Protein AF-A0A1J9QSI4-F1 (afdb_monomer_lite)

Organism: NCBI:txid236234

Foldseek 3Di:
DDDDPPPDPPDAEPVVLVVCLVQDFLLVKDFLPLVVLVVVLVVLVVVLVVLVVVLVVLVVVCVVVVHPCVPDVPQLVVCCPPPDSSVVNVVSVVVSVVSVVVSVVSVVVSVVSVPAAARDPVSLVVSLVVNVVSCPPDPPPDDPVCVCSDPDPVSRRRMGGPGHCPPPDNPVVCVVPVVVVVVD

Radius of gyration: 27.29 Å; chains: 1; bounding box: 52×45×89 Å

Sequence (184 aa):
MSSGMKELPIRNGYPELAKIMGSVPGMALFKRFSSLSAHNLLYKQAELLHLGERLQQMDRLDRSNGLAFHKDASAFMRSAGDPGVQGRQARMMAEIGEKLKEYHETLLRHVQVSKLERANGYDLNMLRDWLLRCNGDGIFPEGIEARPWENDEEEQEDLVALSSRNHDVCTKWVAEKVVPWLYD

Structure (mmCIF, N/CA/C/O backbone):
data_AF-A0A1J9QSI4-F1
#
_entry.id   AF-A0A1J9QSI4-F1
#
loop_
_atom_site.group_PDB
_atom_site.id
_atom_site.type_symbol
_atom_site.label_atom_id
_atom_site.label_alt_id
_atom_site.label_comp_id
_atom_site.label_asym_id
_atom_site.label_entity_id
_atom_site.label_seq_id
_atom_site.pdbx_PDB_ins_code
_atom_site.Cartn_x
_atom_site.Cartn_y
_atom_site.Cartn_z
_atom_site.occupancy
_atom_site.B_iso_or_equiv
_atom_site.auth_seq_id
_atom_site.auth_comp_id
_atom_site.auth_asym_id
_atom_site.auth_atom_id
_atom_site.pdbx_PDB_model_num
ATOM 1 N N . MET A 1 1 ? -2.525 29.262 53.297 1.00 35.88 1 MET A N 1
ATOM 2 C CA . MET A 1 1 ? -2.722 27.850 52.905 1.00 35.88 1 MET A CA 1
ATOM 3 C C . MET A 1 1 ? -3.048 27.846 51.421 1.00 35.88 1 MET A C 1
ATOM 5 O O . MET A 1 1 ? -4.181 28.115 51.056 1.00 35.88 1 MET A O 1
ATOM 9 N N . SER A 1 2 ? -2.022 27.700 50.578 1.00 36.31 2 SER A N 1
ATOM 10 C CA . SER A 1 2 ? -2.180 27.643 49.122 1.00 36.31 2 SER A CA 1
ATOM 11 C C . SER A 1 2 ? -2.567 26.212 48.763 1.00 36.31 2 SER A C 1
ATOM 13 O O . SER A 1 2 ? -1.754 25.300 48.910 1.00 36.31 2 SER A O 1
ATOM 15 N N . SER A 1 3 ? -3.839 26.005 48.425 1.00 41.00 3 SER A N 1
ATOM 16 C CA . SER A 1 3 ? -4.344 24.720 47.949 1.00 41.00 3 SER A CA 1
ATOM 17 C C . SER A 1 3 ? -3.819 24.529 46.534 1.00 41.00 3 SER A C 1
ATOM 19 O O . SER A 1 3 ? -4.277 25.194 45.607 1.00 41.00 3 SER A O 1
ATOM 21 N N . GLY A 1 4 ? -2.797 23.684 46.394 1.00 38.78 4 GLY A N 1
ATOM 22 C CA . GLY A 1 4 ? -2.246 23.316 45.100 1.00 38.78 4 GLY A CA 1
ATOM 23 C C . GLY A 1 4 ? -3.348 22.724 44.235 1.00 38.78 4 GLY A C 1
ATOM 24 O O . GLY A 1 4 ? -3.880 21.657 44.547 1.00 38.78 4 GLY A O 1
ATOM 25 N N . MET A 1 5 ? -3.683 23.418 43.150 1.00 38.91 5 MET A N 1
ATOM 26 C CA . MET A 1 5 ? -4.343 22.787 42.021 1.00 38.91 5 MET A CA 1
ATOM 27 C C . MET A 1 5 ? -3.388 21.697 41.540 1.00 38.91 5 MET A C 1
ATOM 29 O O . MET A 1 5 ? -2.343 21.981 40.959 1.00 38.91 5 MET A O 1
ATOM 33 N N . LYS A 1 6 ? -3.697 20.444 41.874 1.00 38.69 6 LYS A N 1
ATOM 34 C CA . LYS A 1 6 ? -3.118 19.312 41.165 1.00 38.69 6 LYS A CA 1
ATOM 35 C C . LYS A 1 6 ? -3.654 19.424 39.747 1.00 38.69 6 LYS A C 1
ATOM 37 O O . LYS A 1 6 ? -4.827 19.139 39.527 1.00 38.69 6 LYS A O 1
ATOM 42 N N . GLU A 1 7 ? -2.817 19.876 38.823 1.00 38.12 7 GLU A N 1
ATOM 43 C CA . GLU A 1 7 ? -3.032 19.619 37.406 1.00 38.12 7 GLU A CA 1
ATOM 44 C C . GLU A 1 7 ? -3.273 18.109 37.273 1.00 38.12 7 GLU A C 1
ATOM 46 O O . GLU A 1 7 ? -2.408 17.291 37.607 1.00 38.12 7 GLU A O 1
ATOM 51 N N . LEU A 1 8 ? -4.502 17.725 36.920 1.00 40.59 8 LEU A N 1
ATOM 52 C CA . LEU A 1 8 ? -4.800 16.349 36.554 1.00 40.59 8 LEU A CA 1
ATOM 53 C C . LEU A 1 8 ? -3.914 16.039 35.340 1.00 40.59 8 LEU A C 1
ATOM 55 O O . LEU A 1 8 ? -3.881 16.846 34.410 1.00 40.59 8 LEU A O 1
ATOM 59 N N . PRO A 1 9 ? -3.147 14.932 35.348 1.00 44.69 9 PRO A N 1
ATOM 60 C CA . PRO A 1 9 ? -2.286 14.606 34.222 1.00 44.69 9 PRO A CA 1
ATOM 61 C C . PRO A 1 9 ? -3.159 14.537 32.976 1.00 44.69 9 PRO 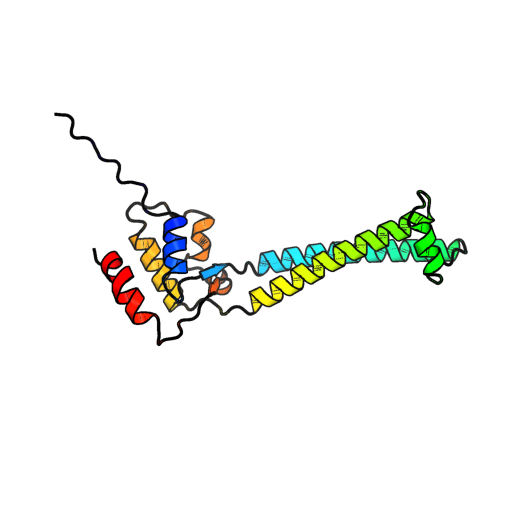A C 1
ATOM 63 O O . PRO A 1 9 ? -4.279 14.035 33.075 1.00 44.69 9 PRO A O 1
ATOM 66 N N . ILE A 1 10 ? -2.648 15.019 31.841 1.00 47.12 10 ILE A N 1
ATOM 67 C CA . ILE A 1 10 ? -3.263 14.855 30.520 1.00 47.12 10 ILE A CA 1
ATOM 68 C C . ILE A 1 10 ? -3.468 13.347 30.306 1.00 47.12 10 ILE A C 1
ATOM 70 O O . ILE A 1 10 ? -2.583 12.619 29.858 1.00 47.12 10 ILE A O 1
ATOM 74 N N . ARG A 1 11 ? -4.614 12.849 30.758 1.00 54.81 11 ARG A N 1
ATOM 75 C CA . ARG A 1 11 ? -5.159 11.542 30.441 1.00 54.81 11 ARG A CA 1
ATOM 76 C C . ARG A 1 11 ? -5.893 11.787 29.136 1.00 54.81 11 ARG A C 1
ATOM 78 O O . ARG A 1 11 ? -6.686 12.716 29.090 1.00 54.81 11 ARG A O 1
ATOM 85 N N . ASN A 1 12 ? -5.653 10.948 28.135 1.00 67.44 12 ASN A N 1
ATOM 86 C CA . ASN A 1 12 ? -6.332 10.912 26.829 1.00 67.44 12 ASN A CA 1
ATOM 87 C C . ASN A 1 12 ? -5.505 11.544 25.696 1.00 67.44 12 ASN A C 1
ATOM 89 O O . ASN A 1 12 ? -5.141 12.714 25.702 1.00 67.44 12 ASN A O 1
ATOM 93 N N . GLY A 1 13 ? -5.129 10.675 24.759 1.00 76.50 13 GLY A N 1
ATOM 94 C CA . GLY A 1 13 ? -4.141 10.879 23.707 1.00 76.50 13 GLY A CA 1
ATOM 95 C C . GLY A 1 13 ? -3.881 9.554 22.981 1.00 76.50 13 GLY A C 1
ATOM 96 O O . GLY A 1 13 ? -4.418 8.510 23.373 1.00 76.50 13 GLY A O 1
ATOM 97 N N . TYR A 1 14 ? -3.011 9.555 21.967 1.00 85.12 14 TYR A N 1
ATOM 98 C CA . TYR A 1 14 ? -2.675 8.342 21.207 1.00 85.12 14 TYR A CA 1
ATOM 99 C C . TYR A 1 14 ? -2.246 7.144 22.069 1.00 85.12 14 TYR A C 1
ATOM 101 O O . TYR A 1 14 ? -2.635 6.032 21.721 1.00 85.12 14 TYR A O 1
ATOM 109 N N . PRO A 1 15 ? -1.509 7.303 23.190 1.00 86.88 15 PRO A N 1
ATOM 110 C CA . PRO A 1 15 ? -1.161 6.166 24.041 1.00 86.88 15 PRO A CA 1
ATOM 111 C C . PRO A 1 15 ? -2.372 5.424 24.624 1.00 86.88 15 PRO A C 1
ATOM 113 O O . PRO A 1 15 ? -2.377 4.194 24.638 1.00 86.88 15 PRO A O 1
ATOM 116 N N . GLU A 1 16 ? -3.409 6.137 25.076 1.00 83.31 16 GLU A N 1
ATOM 117 C CA . GLU A 1 16 ? -4.602 5.491 25.643 1.00 83.31 16 GLU A CA 1
ATOM 118 C C . GLU A 1 16 ? -5.490 4.909 24.535 1.00 83.31 16 GLU A C 1
ATOM 120 O O . GLU A 1 16 ? -5.988 3.792 24.674 1.00 83.31 16 GLU A O 1
ATOM 125 N N . LEU A 1 17 ? -5.597 5.601 23.392 1.00 86.06 17 LEU A N 1
ATOM 126 C CA . LEU A 1 17 ? -6.263 5.065 22.202 1.00 86.06 17 LEU A CA 1
ATOM 127 C C . LEU A 1 17 ? -5.596 3.763 21.741 1.00 86.06 17 LEU A C 1
ATOM 129 O O . LEU A 1 17 ? -6.270 2.753 21.573 1.00 86.06 17 LEU A O 1
ATOM 133 N N . ALA A 1 18 ? -4.266 3.747 21.618 1.00 88.94 18 ALA A N 1
ATOM 134 C CA . ALA A 1 18 ? -3.502 2.560 21.246 1.00 88.94 18 ALA A CA 1
ATOM 135 C C . ALA A 1 18 ? -3.685 1.422 22.258 1.00 88.94 18 ALA A C 1
ATOM 137 O O . ALA A 1 18 ? -3.846 0.264 21.869 1.00 88.94 18 ALA A O 1
ATOM 138 N N . LYS A 1 19 ? -3.707 1.744 23.556 1.00 85.50 19 LYS A N 1
ATOM 139 C CA . LYS A 1 19 ? -3.966 0.769 24.616 1.00 85.50 19 LYS A CA 1
ATOM 140 C C . LYS A 1 19 ? -5.350 0.143 24.470 1.00 85.50 19 LYS A C 1
ATOM 142 O O . LYS A 1 19 ? -5.443 -1.079 24.531 1.00 85.50 19 LYS A O 1
ATOM 147 N N . ILE A 1 20 ? -6.400 0.930 24.241 1.00 84.44 20 ILE A N 1
ATOM 148 C CA . ILE A 1 20 ? -7.768 0.419 24.058 1.00 84.44 20 ILE A CA 1
ATOM 149 C C . ILE A 1 20 ? -7.901 -0.376 22.759 1.00 84.44 20 ILE A C 1
ATOM 151 O O . ILE A 1 20 ? -8.386 -1.505 22.799 1.00 84.44 20 ILE A O 1
ATOM 155 N N . MET A 1 21 ? -7.382 0.139 21.642 1.00 88.31 21 MET A N 1
ATOM 156 C CA . MET A 1 21 ? -7.360 -0.560 20.351 1.00 88.31 21 MET A CA 1
ATOM 157 C C . MET A 1 21 ? -6.617 -1.902 20.422 1.00 88.31 21 MET A C 1
ATOM 159 O O . MET A 1 21 ? -7.034 -2.870 19.793 1.00 88.31 21 MET A O 1
ATOM 163 N N . GLY A 1 22 ? -5.531 -1.981 21.196 1.00 86.62 22 GLY A N 1
ATOM 164 C CA . GLY A 1 22 ? -4.783 -3.223 21.413 1.00 86.62 22 GLY A CA 1
ATOM 165 C C . GLY A 1 22 ? -5.422 -4.176 22.428 1.00 86.62 22 GLY A C 1
ATOM 166 O O . GLY A 1 22 ? -5.092 -5.359 22.442 1.00 86.62 22 GLY A O 1
ATOM 167 N N . SER A 1 23 ? -6.323 -3.674 23.275 1.00 82.94 23 SER A N 1
ATOM 168 C CA . SER A 1 23 ? -6.917 -4.421 24.391 1.00 82.94 23 SER A CA 1
ATOM 169 C C . SER A 1 23 ? -8.318 -4.949 24.087 1.00 82.94 23 SER A C 1
ATOM 171 O O . SER A 1 23 ? -8.707 -5.992 24.608 1.00 82.94 23 SER A O 1
ATOM 173 N N . VAL A 1 24 ? -9.097 -4.237 23.273 1.00 81.94 24 VAL A N 1
ATOM 174 C CA . VAL A 1 24 ? -10.498 -4.566 22.998 1.00 81.94 24 VAL A CA 1
ATOM 175 C C . VAL A 1 24 ? -10.633 -5.110 21.570 1.00 81.94 24 VAL A C 1
ATOM 177 O O . VAL A 1 24 ? -10.434 -4.366 20.608 1.00 81.94 24 VAL A O 1
ATOM 180 N N . PRO A 1 25 ? -10.993 -6.395 21.392 1.00 81.00 25 PRO A N 1
ATOM 181 C CA . PRO A 1 25 ? -11.234 -6.963 20.067 1.00 81.00 25 PRO A CA 1
ATOM 182 C C . PRO A 1 25 ? -12.310 -6.192 19.299 1.00 81.00 25 PRO A C 1
ATOM 184 O O . PRO A 1 25 ? -13.323 -5.795 19.876 1.00 81.00 25 PRO A O 1
ATOM 187 N N . GLY A 1 26 ? -12.099 -5.993 17.999 1.00 82.62 26 GLY A N 1
ATOM 188 C CA . GLY A 1 26 ? -12.976 -5.173 17.159 1.00 82.62 26 GLY A CA 1
ATOM 189 C C . GLY A 1 26 ? -12.677 -3.671 17.214 1.00 82.62 26 GLY A C 1
ATOM 190 O O . GLY A 1 26 ? -13.008 -2.971 16.266 1.00 82.62 26 GLY A O 1
ATOM 191 N N . MET A 1 27 ? -11.986 -3.163 18.246 1.00 85.88 27 MET A N 1
ATOM 192 C CA . MET A 1 27 ? -11.623 -1.737 18.332 1.00 85.88 27 MET A CA 1
ATOM 193 C C . MET A 1 27 ? -10.309 -1.382 17.635 1.00 85.88 27 MET A C 1
ATOM 195 O O . MET A 1 27 ? -10.006 -0.200 17.500 1.00 85.88 27 MET A O 1
ATOM 199 N N . ALA A 1 28 ? -9.537 -2.366 17.170 1.00 91.06 28 ALA A N 1
ATOM 200 C CA . ALA A 1 28 ? -8.320 -2.156 16.387 1.00 91.06 28 ALA A CA 1
ATOM 201 C C . ALA A 1 28 ? -8.652 -1.668 14.962 1.00 91.06 28 ALA A C 1
ATOM 203 O O . ALA A 1 28 ? -8.493 -2.410 13.988 1.00 91.06 28 ALA A O 1
ATOM 204 N N . LEU A 1 29 ? -9.158 -0.436 14.869 1.00 92.69 29 LEU A N 1
ATOM 205 C CA . LEU A 1 29 ? -9.678 0.196 13.661 1.00 92.69 29 LEU A CA 1
ATOM 206 C C . LEU A 1 29 ? -8.671 1.193 13.093 1.00 92.69 29 LEU A C 1
ATOM 208 O O . LEU A 1 29 ? -8.223 2.101 13.792 1.00 92.69 29 LEU A O 1
ATOM 212 N N . PHE A 1 30 ? -8.353 1.050 11.810 1.00 94.25 30 PHE A N 1
ATOM 213 C CA . PHE A 1 30 ? -7.378 1.901 11.132 1.00 94.25 30 PHE A CA 1
ATOM 214 C C . PHE A 1 30 ? -7.844 2.262 9.726 1.00 94.25 30 PHE A C 1
ATOM 216 O O . PHE A 1 30 ? -8.533 1.485 9.068 1.00 94.25 30 PHE A O 1
ATOM 223 N N . LYS A 1 31 ? -7.416 3.427 9.238 1.00 94.88 31 LYS A N 1
ATOM 224 C CA . LYS A 1 31 ? -7.583 3.814 7.834 1.00 94.88 31 LYS A CA 1
ATOM 225 C C . LYS A 1 31 ? -6.712 2.929 6.948 1.00 94.88 31 LYS A C 1
ATOM 227 O O . LYS A 1 31 ? -5.507 2.817 7.168 1.00 94.88 31 LYS A O 1
ATOM 232 N N . ARG A 1 32 ? -7.303 2.354 5.900 1.00 94.94 32 ARG A N 1
ATOM 233 C CA . ARG A 1 32 ? -6.556 1.648 4.844 1.00 94.94 32 ARG A CA 1
ATOM 234 C C . ARG A 1 32 ? -5.999 2.591 3.775 1.00 94.94 32 ARG A C 1
ATOM 236 O O . ARG A 1 32 ? -5.183 2.162 2.961 1.00 94.94 32 ARG A O 1
ATOM 243 N N . PHE A 1 33 ? -6.450 3.851 3.765 1.00 95.75 33 PHE A N 1
ATOM 244 C CA . PHE A 1 33 ? -6.026 4.896 2.834 1.00 95.75 33 PHE A CA 1
ATOM 245 C C . PHE A 1 33 ? -6.167 4.467 1.367 1.00 95.75 33 PHE A C 1
ATOM 247 O O . PHE A 1 33 ? -5.207 4.560 0.598 1.00 95.75 33 PHE A O 1
ATOM 254 N N . SER A 1 34 ? -7.338 3.963 0.965 1.00 94.31 34 SER A N 1
ATOM 255 C CA . SER A 1 34 ? -7.537 3.374 -0.373 1.00 94.31 34 SER A CA 1
ATOM 256 C C . SER A 1 34 ? -7.224 4.349 -1.510 1.00 94.31 34 SER A C 1
ATOM 258 O O . SER A 1 34 ? -6.400 4.037 -2.368 1.00 94.31 34 SER A O 1
ATOM 260 N N . SER A 1 35 ? -7.804 5.551 -1.476 1.00 95.12 35 SER A N 1
ATOM 261 C CA . SER A 1 35 ? -7.575 6.588 -2.492 1.00 95.12 35 SER A CA 1
ATOM 262 C C . SER A 1 35 ? -6.106 7.028 -2.553 1.00 95.12 35 SER A C 1
ATOM 264 O O . SER A 1 35 ? -5.496 7.040 -3.622 1.00 95.12 35 SER A O 1
ATOM 266 N N . LEU A 1 36 ? -5.483 7.298 -1.399 1.00 95.75 36 LEU A N 1
ATOM 267 C CA . LEU A 1 36 ? -4.079 7.719 -1.340 1.00 95.75 36 LEU A CA 1
ATOM 268 C C . LEU A 1 36 ? -3.117 6.606 -1.791 1.00 95.75 36 LEU A C 1
ATOM 270 O O . LEU A 1 36 ? -2.122 6.873 -2.465 1.00 95.75 36 LEU A O 1
ATOM 274 N N . SER A 1 37 ? -3.428 5.351 -1.469 1.00 95.94 37 SER A N 1
ATOM 275 C CA . SER A 1 37 ? -2.653 4.191 -1.916 1.00 95.94 37 SER A CA 1
ATOM 276 C C . SER A 1 37 ? -2.765 3.978 -3.426 1.00 95.94 37 SER A C 1
ATOM 278 O O . SER A 1 37 ? -1.749 3.749 -4.085 1.00 95.94 37 SER A O 1
ATOM 280 N N . ALA A 1 38 ? -3.971 4.108 -3.989 1.00 96.62 38 ALA A N 1
ATOM 281 C CA . ALA A 1 38 ? -4.181 4.069 -5.434 1.00 96.62 38 ALA A CA 1
ATOM 282 C C . ALA A 1 38 ? -3.409 5.199 -6.130 1.00 96.62 38 ALA A C 1
ATOM 284 O O . ALA A 1 38 ? -2.736 4.961 -7.131 1.00 96.62 38 ALA A O 1
ATOM 285 N N . HIS A 1 39 ? -3.420 6.404 -5.559 1.00 97.88 39 HIS A N 1
ATOM 286 C CA . HIS A 1 39 ? -2.665 7.541 -6.077 1.00 97.88 39 HIS A CA 1
ATOM 287 C C . HIS A 1 39 ? -1.151 7.266 -6.108 1.00 97.88 39 HIS A C 1
ATOM 289 O O . HIS A 1 39 ? -0.503 7.470 -7.135 1.00 97.88 39 HIS A O 1
ATOM 295 N N . ASN A 1 40 ? -0.587 6.733 -5.021 1.00 97.50 40 ASN A N 1
ATOM 296 C CA . ASN A 1 40 ? 0.822 6.335 -4.969 1.00 97.50 40 ASN A CA 1
ATOM 297 C C . ASN A 1 40 ? 1.160 5.283 -6.047 1.00 97.50 40 ASN A C 1
ATOM 299 O O . ASN A 1 40 ? 2.157 5.412 -6.759 1.00 97.50 40 ASN A O 1
ATOM 303 N N . LEU A 1 41 ? 0.302 4.271 -6.225 1.00 98.19 41 LEU A N 1
ATOM 304 C CA . LEU A 1 41 ? 0.479 3.251 -7.265 1.00 98.19 41 LEU A CA 1
ATOM 305 C C . LEU A 1 41 ? 0.431 3.837 -8.679 1.00 98.19 41 LEU A C 1
ATOM 307 O O . LEU A 1 41 ? 1.261 3.469 -9.510 1.00 98.19 41 LEU A O 1
ATOM 311 N N . LEU A 1 42 ? -0.489 4.764 -8.948 1.00 98.44 42 LEU A N 1
ATOM 312 C CA . LEU A 1 42 ? -0.599 5.435 -10.245 1.00 98.44 42 LEU A CA 1
ATOM 313 C C . LEU A 1 42 ? 0.648 6.268 -10.563 1.00 98.44 42 LEU A C 1
ATOM 315 O O . LEU A 1 42 ? 1.137 6.213 -11.690 1.00 98.44 42 LEU A O 1
ATOM 319 N N . TYR A 1 43 ? 1.212 6.975 -9.579 1.00 98.31 43 TYR A N 1
ATOM 320 C CA . TYR A 1 43 ? 2.473 7.700 -9.763 1.00 98.31 43 TYR A CA 1
ATOM 321 C C . TYR A 1 43 ? 3.639 6.764 -10.086 1.00 98.31 43 TYR A C 1
ATOM 323 O O . TYR A 1 43 ? 4.374 7.005 -11.044 1.00 98.31 43 TYR A O 1
ATOM 331 N N . LYS A 1 44 ? 3.784 5.667 -9.333 1.00 98.38 44 LYS A N 1
ATOM 332 C CA . LYS A 1 44 ? 4.826 4.661 -9.595 1.00 98.38 44 LYS A CA 1
ATOM 333 C C . LYS A 1 44 ? 4.653 4.004 -10.971 1.00 98.38 44 LYS A C 1
ATOM 335 O O . LYS A 1 44 ? 5.635 3.769 -11.670 1.00 98.38 44 LYS A O 1
ATOM 340 N N . GLN A 1 45 ? 3.413 3.758 -11.394 1.00 98.44 45 GLN A N 1
ATOM 341 C CA . GLN A 1 45 ? 3.107 3.255 -12.734 1.00 98.44 45 GLN A CA 1
ATOM 342 C C . GLN A 1 45 ? 3.497 4.263 -13.822 1.00 98.44 45 GLN A C 1
ATOM 344 O O . GLN A 1 45 ? 4.105 3.880 -14.819 1.00 98.44 45 GLN A O 1
ATOM 349 N N . ALA A 1 46 ? 3.172 5.545 -13.641 1.00 98.50 46 ALA A N 1
ATOM 350 C CA . ALA A 1 46 ? 3.528 6.595 -14.591 1.00 98.50 46 ALA A CA 1
ATOM 351 C C . ALA A 1 46 ? 5.053 6.737 -14.746 1.00 98.50 46 ALA A C 1
ATOM 353 O O . ALA A 1 46 ? 5.545 6.846 -15.869 1.00 98.50 46 ALA A O 1
ATOM 354 N N . GLU A 1 47 ? 5.803 6.664 -13.642 1.00 98.00 47 GLU A N 1
ATOM 355 C CA . GLU A 1 47 ? 7.272 6.665 -13.660 1.00 98.00 47 GLU A CA 1
ATOM 356 C C . GLU A 1 47 ? 7.823 5.495 -14.494 1.00 98.00 47 GLU A C 1
ATOM 358 O O . GLU A 1 47 ? 8.649 5.698 -15.386 1.00 98.00 47 GLU A O 1
ATOM 363 N N . LEU A 1 48 ? 7.305 4.281 -14.278 1.00 98.44 48 LEU A N 1
ATOM 364 C CA . LEU A 1 48 ? 7.691 3.095 -15.048 1.00 98.44 48 LEU A CA 1
ATOM 365 C C . LEU A 1 48 ? 7.345 3.202 -16.537 1.00 98.44 48 LEU A C 1
ATOM 367 O O . LEU A 1 48 ? 8.148 2.791 -17.376 1.00 98.44 48 LEU A O 1
ATOM 371 N N . LEU A 1 49 ? 6.187 3.771 -16.883 1.00 98.12 49 LEU A N 1
ATOM 372 C CA . LEU A 1 49 ? 5.800 4.005 -18.278 1.00 98.12 49 LEU A CA 1
ATOM 373 C C . LEU A 1 49 ? 6.779 4.956 -18.974 1.00 98.12 49 LEU A C 1
ATOM 375 O O . LEU A 1 49 ? 7.215 4.675 -20.091 1.00 98.12 49 LEU A O 1
ATOM 379 N N . HIS A 1 50 ? 7.178 6.037 -18.301 1.00 97.31 50 HIS A N 1
ATOM 380 C CA . HIS A 1 50 ? 8.138 6.992 -18.851 1.00 97.31 50 HIS A CA 1
ATOM 381 C C . HIS A 1 50 ? 9.540 6.384 -19.010 1.00 97.31 50 HIS A C 1
ATOM 383 O O . HIS A 1 50 ? 10.191 6.576 -20.039 1.00 97.31 50 HIS A O 1
ATOM 389 N N . LEU A 1 51 ? 10.006 5.606 -18.027 1.00 95.50 51 LEU A N 1
ATOM 390 C CA . LEU A 1 51 ? 11.274 4.878 -18.137 1.00 95.50 51 LEU A CA 1
ATOM 391 C C . LEU A 1 51 ? 11.243 3.850 -19.276 1.00 95.50 51 LEU A C 1
ATOM 393 O O . LEU A 1 51 ? 12.199 3.760 -20.046 1.00 95.50 51 LEU A O 1
ATOM 397 N N . GLY A 1 52 ? 10.133 3.124 -19.429 1.00 93.50 52 GLY A N 1
ATOM 398 C CA . GLY A 1 52 ? 9.930 2.182 -20.528 1.00 93.50 52 GLY A CA 1
ATOM 399 C C . GLY A 1 52 ? 9.953 2.862 -21.898 1.00 93.50 52 GLY A C 1
ATOM 400 O O . GLY A 1 52 ? 10.590 2.362 -22.825 1.00 93.50 52 GLY A O 1
ATOM 401 N N . GLU A 1 53 ? 9.327 4.033 -22.027 1.00 95.31 53 GLU A N 1
ATOM 402 C CA . GLU A 1 53 ? 9.378 4.826 -23.257 1.00 95.31 53 GLU A CA 1
ATOM 403 C C . GLU A 1 53 ? 10.811 5.277 -23.582 1.00 95.31 53 GLU A C 1
ATOM 405 O O . GLU A 1 53 ? 11.270 5.123 -24.718 1.00 95.31 53 GLU A O 1
ATOM 410 N N . ARG A 1 54 ? 11.555 5.773 -22.586 1.00 91.50 54 ARG A N 1
ATOM 411 C CA . ARG A 1 54 ? 12.961 6.175 -22.755 1.00 91.50 54 ARG A CA 1
ATOM 412 C C . ARG A 1 54 ? 13.844 5.002 -23.179 1.00 91.50 54 ARG A C 1
ATOM 414 O O . ARG A 1 54 ? 14.664 5.168 -24.082 1.00 91.50 54 ARG A O 1
ATOM 421 N N . LEU A 1 55 ? 13.647 3.820 -22.596 1.00 88.56 55 LEU A N 1
ATOM 422 C CA . LEU A 1 55 ? 14.374 2.611 -22.988 1.00 88.56 55 LEU A CA 1
ATOM 423 C C . LEU A 1 55 ? 14.085 2.241 -24.448 1.00 88.56 55 LEU A C 1
ATOM 425 O O . LEU A 1 55 ? 15.012 2.021 -25.224 1.00 88.56 55 LEU A O 1
ATOM 429 N N . GLN A 1 56 ? 12.813 2.268 -24.859 1.00 88.19 56 GLN A N 1
ATOM 430 C CA . GLN A 1 56 ? 12.435 2.011 -26.252 1.00 88.19 56 GLN A CA 1
ATOM 431 C C . GLN A 1 56 ? 13.062 3.014 -27.228 1.00 88.19 56 GLN A C 1
ATOM 433 O O . GLN A 1 56 ? 13.442 2.640 -28.339 1.00 88.19 56 GLN A O 1
ATOM 438 N N . GLN A 1 57 ? 13.172 4.288 -26.844 1.00 88.69 57 GLN A N 1
ATOM 439 C CA . GLN A 1 57 ? 13.854 5.299 -27.656 1.00 88.69 57 GLN A CA 1
ATOM 440 C C . GLN A 1 57 ? 15.350 4.983 -27.800 1.00 88.69 57 GLN A C 1
ATOM 442 O O . GLN A 1 57 ? 15.880 5.061 -28.909 1.00 88.69 57 GLN A O 1
ATOM 447 N N . MET A 1 58 ? 16.016 4.567 -26.719 1.00 82.38 58 MET A N 1
ATOM 448 C CA . MET A 1 58 ? 17.422 4.149 -26.760 1.00 82.38 58 MET A CA 1
ATOM 449 C C . MET A 1 58 ? 17.627 2.918 -27.647 1.00 82.38 58 MET A C 1
ATOM 451 O O . MET A 1 58 ? 18.512 2.927 -28.498 1.00 82.38 58 MET A O 1
ATOM 455 N N . ASP A 1 59 ? 16.762 1.909 -27.535 1.00 82.25 59 ASP A N 1
ATOM 456 C CA . ASP A 1 59 ? 16.820 0.708 -28.376 1.00 82.25 59 ASP A CA 1
ATOM 457 C C . ASP A 1 59 ? 16.670 1.030 -29.869 1.00 82.25 59 ASP A C 1
ATOM 459 O O . ASP A 1 59 ? 17.317 0.412 -30.721 1.00 82.25 59 ASP A O 1
ATOM 463 N N . ARG A 1 60 ? 15.818 2.006 -30.213 1.00 84.00 60 ARG A N 1
ATOM 464 C CA . ARG A 1 60 ? 15.660 2.482 -31.598 1.00 84.00 60 ARG A CA 1
ATOM 465 C C . ARG A 1 60 ? 16.934 3.160 -32.104 1.00 84.00 60 ARG A C 1
ATOM 467 O O . ARG A 1 60 ? 17.352 2.870 -33.224 1.00 84.00 60 ARG A O 1
ATOM 474 N N . LEU A 1 61 ? 17.554 4.015 -31.287 1.00 80.25 61 LEU A N 1
ATOM 475 C CA . LEU A 1 61 ? 18.801 4.705 -31.635 1.00 80.25 61 LEU A CA 1
ATOM 476 C C . LEU A 1 61 ? 19.963 3.723 -31.823 1.00 80.25 61 LEU A C 1
ATOM 478 O O . LEU A 1 61 ? 20.719 3.828 -32.789 1.00 80.25 61 LEU A O 1
ATOM 482 N N . ASP A 1 62 ? 20.070 2.723 -30.956 1.00 76.94 62 ASP A N 1
ATOM 483 C CA . ASP A 1 62 ? 21.104 1.698 -31.067 1.00 76.94 62 ASP A CA 1
ATOM 484 C C . ASP A 1 62 ? 20.961 0.875 -32.339 1.00 76.94 62 ASP A C 1
ATOM 486 O O . ASP A 1 62 ? 21.941 0.687 -33.062 1.00 76.94 62 ASP A O 1
ATOM 490 N N . ARG A 1 63 ? 19.730 0.471 -32.680 1.00 74.88 63 ARG A N 1
ATOM 491 C CA . ARG A 1 63 ? 19.451 -0.201 -33.956 1.00 74.88 63 ARG A CA 1
ATOM 492 C C . ARG A 1 63 ? 19.867 0.655 -35.149 1.00 74.88 63 ARG A C 1
ATOM 494 O O . ARG A 1 63 ? 20.478 0.117 -36.068 1.00 74.88 63 ARG A O 1
ATOM 501 N N . SER A 1 64 ? 19.577 1.960 -35.135 1.00 77.94 64 SER A N 1
ATOM 502 C CA . SER A 1 64 ? 19.997 2.861 -36.221 1.00 77.94 64 SER A CA 1
ATOM 503 C C . SER A 1 64 ? 21.514 3.044 -36.310 1.00 77.94 64 SER A C 1
ATOM 505 O O . SER A 1 64 ? 22.034 3.244 -37.402 1.00 77.94 64 SER A O 1
ATOM 507 N N . ASN A 1 65 ? 22.227 2.903 -35.190 1.00 72.75 65 ASN A N 1
ATOM 508 C CA . ASN A 1 65 ? 23.685 3.023 -35.116 1.00 72.75 65 ASN A CA 1
ATOM 509 C C . ASN A 1 65 ? 24.420 1.680 -35.311 1.00 72.75 65 ASN A C 1
ATOM 511 O O . ASN A 1 65 ? 25.636 1.620 -35.143 1.00 72.75 65 ASN A O 1
ATOM 515 N N . GLY A 1 66 ? 23.704 0.594 -35.636 1.00 67.62 66 GLY A N 1
ATOM 516 C CA . GLY A 1 66 ? 24.281 -0.746 -35.811 1.00 67.62 66 GLY A CA 1
ATOM 517 C C . GLY A 1 66 ? 24.697 -1.439 -34.507 1.00 67.62 66 GLY A C 1
ATOM 518 O O . GLY A 1 66 ? 25.387 -2.457 -34.541 1.00 67.62 66 GLY A O 1
ATOM 519 N N . LEU A 1 67 ? 24.277 -0.914 -33.355 1.00 65.94 67 LEU A N 1
ATOM 520 C CA . LEU A 1 67 ? 24.560 -1.459 -32.031 1.00 65.94 67 LEU A CA 1
ATOM 521 C C . LEU A 1 67 ? 23.494 -2.513 -31.671 1.00 65.94 67 LEU A C 1
ATOM 523 O O . LEU A 1 67 ? 22.289 -2.269 -31.740 1.00 65.94 67 LEU A O 1
ATOM 527 N N . ALA A 1 68 ? 23.926 -3.723 -31.305 1.00 62.03 68 ALA A N 1
ATOM 528 C CA . ALA A 1 68 ? 23.045 -4.876 -31.072 1.00 62.03 68 ALA A CA 1
ATOM 529 C C . ALA A 1 68 ? 22.914 -5.259 -29.584 1.00 62.03 68 ALA A C 1
ATOM 531 O O . ALA A 1 68 ? 22.792 -6.438 -29.257 1.00 62.03 68 ALA A O 1
ATOM 532 N N . PHE A 1 69 ? 22.917 -4.282 -28.671 1.00 61.81 69 PHE A N 1
ATOM 533 C CA . PHE A 1 69 ? 22.857 -4.541 -27.222 1.00 61.81 69 PHE A CA 1
ATOM 534 C C . PHE A 1 69 ? 21.580 -5.270 -26.781 1.00 61.81 69 PHE A C 1
ATOM 536 O O . PHE A 1 69 ? 21.628 -6.124 -25.904 1.00 61.81 69 PHE A O 1
ATOM 543 N N . HIS A 1 70 ? 20.466 -5.052 -27.483 1.00 60.16 70 HIS A N 1
ATOM 544 C CA . HIS A 1 70 ? 19.211 -5.789 -27.287 1.00 60.16 70 HIS A CA 1
ATOM 545 C C . HIS A 1 70 ? 19.277 -7.288 -27.658 1.00 60.16 70 HIS A C 1
ATOM 547 O O . HIS A 1 70 ? 18.311 -8.011 -27.421 1.00 60.16 70 HIS A O 1
ATOM 553 N N . LYS A 1 71 ? 20.368 -7.763 -28.281 1.00 62.78 71 LYS A N 1
ATOM 554 C CA . LYS A 1 71 ? 20.552 -9.168 -28.701 1.00 62.78 71 LYS A CA 1
ATOM 555 C C . LYS A 1 71 ? 21.667 -9.895 -27.951 1.00 62.78 71 LYS A C 1
ATOM 557 O O . LYS A 1 71 ? 21.676 -11.121 -27.963 1.00 62.78 71 LYS A O 1
ATOM 562 N N . ASP A 1 72 ? 22.593 -9.171 -27.323 1.00 70.44 72 ASP A N 1
ATOM 563 C CA . ASP A 1 72 ? 23.720 -9.755 -26.591 1.00 70.44 72 ASP A CA 1
ATOM 564 C C . ASP A 1 72 ? 23.719 -9.296 -25.127 1.00 70.44 72 ASP A C 1
ATOM 566 O O . ASP A 1 72 ? 24.287 -8.264 -24.763 1.00 70.44 72 ASP A O 1
ATOM 570 N N . ALA A 1 73 ? 23.120 -10.125 -24.269 1.00 65.56 73 ALA A N 1
ATOM 571 C CA . ALA A 1 73 ? 23.137 -9.934 -22.821 1.00 65.56 73 ALA A CA 1
ATOM 572 C C . ALA A 1 73 ? 24.564 -9.869 -22.245 1.00 65.56 73 ALA A C 1
ATOM 574 O O . ALA A 1 73 ? 24.802 -9.179 -21.256 1.00 65.56 73 ALA A O 1
ATOM 575 N N . SER A 1 74 ? 25.539 -10.532 -22.874 1.00 66.69 74 SER A N 1
ATOM 576 C CA . SER A 1 74 ? 26.936 -10.479 -22.441 1.00 66.69 74 SER A CA 1
ATOM 577 C C . SER A 1 74 ? 27.579 -9.137 -22.786 1.00 66.69 74 SER A C 1
ATOM 579 O O . SER A 1 74 ? 28.357 -8.619 -21.989 1.00 66.69 74 SER A O 1
ATOM 581 N N . ALA A 1 75 ? 27.250 -8.541 -23.937 1.00 65.75 75 ALA A N 1
ATOM 582 C CA . ALA A 1 75 ? 27.692 -7.186 -24.277 1.00 65.75 75 ALA A CA 1
ATOM 583 C C . ALA A 1 75 ? 27.092 -6.148 -23.327 1.00 65.75 75 ALA A C 1
ATOM 585 O O . ALA A 1 75 ? 27.814 -5.271 -22.861 1.00 65.75 75 ALA A O 1
ATOM 586 N N . PHE A 1 76 ? 25.816 -6.308 -22.980 1.00 69.56 76 PHE A N 1
ATOM 587 C CA . PHE A 1 76 ? 25.136 -5.467 -22.000 1.00 69.56 76 PHE A CA 1
ATOM 588 C C . PHE A 1 76 ? 25.755 -5.572 -20.593 1.00 69.56 76 PHE A C 1
ATOM 590 O O . PHE A 1 76 ? 25.994 -4.565 -19.933 1.00 69.56 76 PHE A O 1
ATOM 597 N N . MET A 1 77 ? 26.091 -6.781 -20.128 1.00 68.44 77 MET A N 1
ATOM 598 C CA . MET A 1 77 ? 26.764 -6.953 -18.831 1.00 68.44 77 MET A CA 1
ATOM 599 C C . MET A 1 77 ? 28.164 -6.326 -18.814 1.00 68.44 77 MET A C 1
ATOM 601 O O . MET A 1 77 ? 28.554 -5.713 -17.822 1.00 68.44 77 MET A O 1
ATOM 605 N N . ARG A 1 78 ? 28.918 -6.436 -19.916 1.00 71.62 78 ARG A N 1
ATOM 606 C CA . ARG A 1 78 ? 30.254 -5.827 -20.038 1.00 71.62 78 ARG A CA 1
ATOM 607 C C . ARG A 1 78 ? 30.210 -4.299 -20.043 1.00 71.62 78 ARG A C 1
ATOM 609 O O . ARG A 1 78 ? 31.170 -3.675 -19.600 1.00 71.62 78 ARG A O 1
ATOM 616 N N . SER A 1 79 ? 29.114 -3.698 -20.502 1.00 68.38 79 SER A N 1
ATOM 617 C CA . SER A 1 79 ? 28.968 -2.245 -20.546 1.00 68.38 79 SER A CA 1
ATOM 618 C C . SER A 1 79 ? 28.490 -1.612 -19.239 1.00 68.38 79 SER A C 1
ATOM 620 O O . SER A 1 79 ? 28.518 -0.389 -19.122 1.00 68.38 79 SER A O 1
ATOM 622 N N . ALA A 1 80 ? 28.099 -2.398 -18.229 1.00 67.12 80 ALA A N 1
ATOM 623 C CA . ALA A 1 80 ? 27.584 -1.875 -16.960 1.00 67.12 80 ALA A CA 1
ATOM 624 C C . ALA A 1 80 ? 28.569 -0.955 -16.207 1.00 67.12 80 ALA A C 1
ATOM 626 O O . ALA A 1 80 ? 28.140 -0.080 -15.454 1.00 67.12 80 ALA A O 1
ATOM 627 N N . GLY A 1 81 ? 29.876 -1.113 -16.442 1.00 66.44 81 GLY A N 1
ATOM 628 C CA . GLY A 1 81 ? 30.930 -0.246 -15.904 1.00 66.44 81 GLY A CA 1
ATOM 629 C C . GLY A 1 81 ? 31.367 0.905 -16.821 1.00 66.44 81 GLY A C 1
ATOM 630 O O . GLY A 1 81 ? 32.211 1.703 -16.418 1.00 66.44 81 GLY A O 1
ATOM 631 N N . ASP A 1 82 ? 30.831 1.009 -18.041 1.00 71.56 82 ASP A N 1
ATOM 632 C CA . ASP A 1 82 ? 31.250 2.004 -19.035 1.00 71.56 82 ASP A CA 1
ATOM 633 C C . ASP A 1 82 ? 30.594 3.379 -18.752 1.00 71.56 82 ASP A C 1
ATOM 635 O O . ASP A 1 82 ? 29.370 3.476 -18.639 1.00 71.56 82 ASP A O 1
ATOM 639 N N . PRO A 1 83 ? 31.350 4.483 -18.621 1.00 65.88 83 PRO A N 1
ATOM 640 C CA . PRO A 1 83 ? 30.770 5.824 -18.503 1.00 65.88 83 PRO A CA 1
ATOM 641 C C . PRO A 1 83 ? 30.136 6.351 -19.807 1.00 65.88 83 PRO A C 1
ATOM 643 O O . PRO A 1 83 ? 29.423 7.357 -19.777 1.00 65.88 83 PRO A O 1
ATOM 646 N N . GLY A 1 84 ? 30.395 5.702 -20.942 1.00 68.38 84 GLY A N 1
ATOM 647 C CA . GLY A 1 84 ? 29.907 6.050 -22.268 1.00 68.38 84 GLY A CA 1
ATOM 648 C C . GLY A 1 84 ? 28.468 5.615 -22.557 1.00 68.38 84 GLY A C 1
ATOM 649 O O . GLY A 1 84 ? 27.680 5.267 -21.677 1.00 68.38 84 GLY A O 1
ATOM 650 N N . VAL A 1 85 ? 28.108 5.651 -23.844 1.00 65.06 85 VAL A N 1
ATOM 651 C CA . VAL A 1 85 ? 26.755 5.334 -24.345 1.00 65.06 85 VAL A CA 1
ATOM 652 C C . VAL A 1 85 ? 26.274 3.961 -23.867 1.00 65.06 85 VAL A C 1
ATOM 654 O O . VAL A 1 85 ? 25.102 3.814 -23.526 1.00 65.06 85 VAL A O 1
ATOM 657 N N . GLN A 1 86 ? 27.188 2.993 -23.770 1.00 65.00 86 GLN A N 1
ATOM 658 C CA . GLN A 1 86 ? 26.875 1.602 -23.456 1.00 65.00 86 GLN A CA 1
ATOM 659 C C . GLN A 1 86 ? 26.476 1.387 -21.985 1.00 65.00 86 GLN A C 1
ATOM 661 O O . GLN A 1 86 ? 25.604 0.566 -21.702 1.00 65.00 86 GLN A O 1
ATOM 666 N N . GLY A 1 87 ? 27.044 2.143 -21.038 1.00 72.81 87 GLY A N 1
ATOM 667 C CA . GLY A 1 87 ? 26.637 2.050 -19.632 1.00 72.81 87 GLY A CA 1
ATOM 668 C C . GLY A 1 87 ? 25.383 2.849 -19.300 1.00 72.81 87 GLY A C 1
ATOM 669 O O . GLY A 1 87 ? 24.764 2.610 -18.264 1.00 72.81 87 GLY A O 1
ATOM 670 N N . ARG A 1 88 ? 24.931 3.750 -20.187 1.00 77.94 88 ARG A N 1
ATOM 671 C CA . ARG A 1 88 ? 23.641 4.438 -20.005 1.00 77.94 88 ARG A CA 1
ATOM 672 C 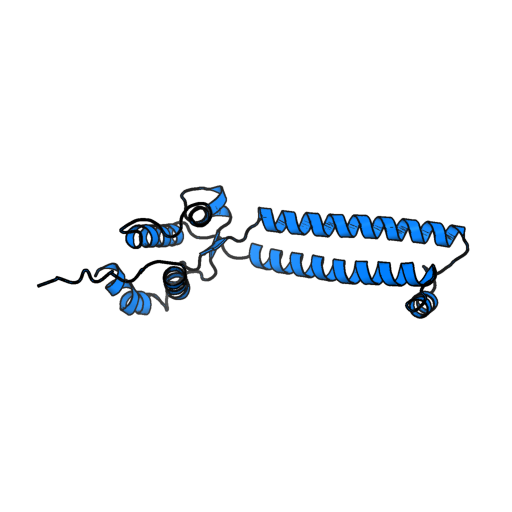C . ARG A 1 88 ? 22.461 3.470 -20.046 1.00 77.94 88 ARG A C 1
ATOM 674 O O . ARG A 1 88 ? 21.552 3.622 -19.237 1.00 77.94 88 ARG A O 1
ATOM 681 N N . GLN A 1 89 ? 22.483 2.471 -20.932 1.00 77.00 89 GLN A N 1
ATOM 682 C CA . GLN A 1 89 ? 21.439 1.438 -20.971 1.00 77.00 89 GLN A CA 1
ATOM 683 C C . GLN A 1 89 ? 21.460 0.560 -19.727 1.00 77.00 89 GLN A C 1
ATOM 685 O O . GLN A 1 89 ? 20.410 0.303 -19.147 1.00 77.00 89 GLN A O 1
ATOM 690 N N . ALA A 1 90 ? 22.649 0.143 -19.289 1.00 79.50 90 ALA A N 1
ATOM 691 C CA . ALA A 1 90 ? 22.794 -0.659 -18.082 1.00 79.50 90 ALA A CA 1
ATOM 692 C C . ALA A 1 90 ? 22.261 0.071 -16.840 1.00 79.50 90 ALA A C 1
ATOM 694 O O . ALA A 1 90 ? 21.511 -0.511 -16.060 1.00 79.50 90 ALA A O 1
ATOM 695 N N . ARG A 1 91 ? 22.564 1.369 -16.700 1.00 84.06 91 ARG A N 1
ATOM 696 C CA . ARG A 1 91 ? 22.013 2.213 -15.628 1.00 84.06 91 ARG A CA 1
ATOM 697 C C . ARG A 1 91 ? 20.498 2.361 -15.723 1.00 84.06 91 ARG A C 1
ATOM 699 O O . ARG A 1 91 ? 19.831 2.230 -14.707 1.00 84.06 91 ARG A O 1
ATOM 706 N N . MET A 1 92 ? 19.958 2.589 -16.922 1.00 87.12 92 MET A N 1
ATOM 707 C CA . MET A 1 92 ? 18.509 2.711 -17.120 1.00 87.12 92 MET A CA 1
ATOM 708 C C . MET A 1 92 ? 17.773 1.413 -16.780 1.00 87.12 92 MET A C 1
ATOM 710 O O . MET A 1 92 ? 16.740 1.442 -16.124 1.00 87.12 92 MET A O 1
ATOM 714 N N . MET A 1 93 ? 18.311 0.265 -17.183 1.00 87.38 93 MET A N 1
ATOM 715 C CA . MET A 1 93 ? 17.748 -1.038 -16.831 1.00 87.38 93 MET A CA 1
ATOM 716 C C . MET A 1 93 ? 17.842 -1.326 -15.331 1.00 87.38 93 MET A C 1
ATOM 718 O O . MET A 1 93 ? 16.900 -1.877 -14.769 1.00 87.38 93 MET A O 1
ATOM 722 N N . ALA A 1 94 ? 18.942 -0.939 -14.677 1.00 88.75 94 ALA A N 1
ATOM 723 C CA . ALA A 1 94 ? 19.066 -1.037 -13.224 1.00 88.75 94 ALA A CA 1
ATOM 724 C C . ALA A 1 94 ? 18.025 -0.153 -12.514 1.00 88.75 94 ALA A C 1
ATOM 726 O O . ALA A 1 94 ? 17.341 -0.623 -11.610 1.00 88.75 94 ALA A O 1
ATOM 727 N N . GLU A 1 95 ? 17.842 1.088 -12.975 1.00 93.12 95 GLU A N 1
ATOM 728 C CA . GLU A 1 95 ? 16.812 2.007 -12.477 1.00 93.12 95 GLU A CA 1
ATOM 729 C C . GLU A 1 95 ? 15.401 1.423 -12.655 1.00 93.12 95 GLU A C 1
ATOM 731 O O . GLU A 1 95 ? 14.636 1.367 -11.696 1.00 93.12 95 GLU A O 1
ATOM 736 N N . ILE A 1 96 ? 15.074 0.903 -13.843 1.00 94.75 96 ILE A N 1
ATOM 737 C CA . ILE A 1 96 ? 13.799 0.215 -14.104 1.00 94.75 96 ILE A CA 1
ATOM 738 C C . ILE A 1 96 ? 13.612 -0.975 -13.156 1.00 94.75 96 ILE A C 1
ATOM 740 O O . ILE A 1 96 ? 12.515 -1.164 -12.634 1.00 94.75 96 ILE A O 1
ATOM 744 N N . GLY A 1 97 ? 14.661 -1.766 -12.921 1.00 94.69 97 GLY A N 1
ATOM 745 C CA . GLY A 1 97 ? 14.626 -2.914 -12.014 1.00 94.69 97 GLY A CA 1
ATOM 746 C C . GLY A 1 97 ? 14.260 -2.523 -10.582 1.00 94.69 97 GLY A C 1
ATOM 747 O O . GLY A 1 97 ? 13.341 -3.106 -10.003 1.00 94.69 97 GLY A O 1
ATOM 748 N N . GLU A 1 98 ? 14.917 -1.497 -10.038 1.00 97.00 98 GLU A N 1
ATOM 749 C CA . GLU A 1 98 ? 14.611 -0.978 -8.699 1.00 97.00 98 GLU A CA 1
ATOM 750 C C . GLU A 1 98 ? 13.187 -0.410 -8.626 1.00 97.00 98 GLU A C 1
ATOM 752 O O . GLU A 1 98 ? 12.423 -0.744 -7.718 1.00 97.00 98 GLU A O 1
ATOM 757 N N . LYS A 1 99 ? 12.766 0.369 -9.630 1.00 97.88 99 LYS A N 1
ATOM 758 C CA . LYS A 1 99 ? 11.411 0.938 -9.676 1.00 97.88 99 LYS A CA 1
ATOM 759 C C . LYS A 1 99 ? 10.321 -0.121 -9.819 1.00 97.88 99 LYS A C 1
ATOM 761 O O . LYS A 1 99 ? 9.275 -0.008 -9.179 1.00 97.88 99 LYS A O 1
ATOM 766 N N . LEU A 1 100 ? 10.562 -1.177 -10.598 1.00 98.25 100 LEU A N 1
ATOM 767 C CA . LEU A 1 100 ? 9.651 -2.319 -10.709 1.00 98.25 100 LEU A CA 1
ATOM 768 C C . LEU A 1 100 ? 9.512 -3.041 -9.374 1.00 98.25 100 LEU A C 1
ATOM 770 O O . LEU A 1 100 ? 8.398 -3.383 -8.979 1.00 98.25 100 LEU A O 1
ATOM 774 N N . LYS A 1 101 ? 10.626 -3.257 -8.668 1.00 98.25 101 LYS A N 1
ATOM 775 C CA . LYS A 1 101 ? 10.613 -3.865 -7.338 1.00 98.25 101 LYS A CA 1
ATOM 776 C C . LYS A 1 101 ? 9.784 -3.029 -6.367 1.00 98.25 101 LYS A C 1
ATOM 778 O O . LYS A 1 101 ? 8.864 -3.564 -5.752 1.00 98.25 101 LYS A O 1
ATOM 783 N N . GLU A 1 102 ? 10.036 -1.722 -6.287 1.00 97.88 102 GLU A N 1
ATOM 784 C CA . GLU A 1 102 ? 9.249 -0.820 -5.441 1.00 97.88 102 GLU A CA 1
ATOM 785 C C . GLU A 1 102 ? 7.756 -0.838 -5.793 1.00 97.88 102 GLU A C 1
ATOM 787 O O . GLU A 1 102 ? 6.910 -0.880 -4.895 1.00 97.88 102 GLU A O 1
ATOM 792 N N . TYR A 1 103 ? 7.416 -0.799 -7.084 1.00 98.50 103 TYR A N 1
ATOM 793 C CA . TYR A 1 103 ? 6.030 -0.832 -7.550 1.00 98.50 103 TYR A CA 1
ATOM 794 C C . TYR A 1 103 ? 5.336 -2.136 -7.150 1.00 98.50 103 TYR A C 1
ATOM 796 O O . TYR A 1 103 ? 4.273 -2.093 -6.530 1.00 98.50 103 TYR A O 1
ATOM 804 N N . HIS A 1 104 ? 5.948 -3.288 -7.435 1.00 98.31 104 HIS A N 1
ATOM 805 C CA . HIS A 1 104 ? 5.377 -4.593 -7.104 1.00 98.31 104 HIS A CA 1
ATOM 806 C C . HIS A 1 104 ? 5.244 -4.804 -5.594 1.00 98.31 104 HIS A C 1
ATOM 808 O O . HIS A 1 104 ? 4.204 -5.275 -5.138 1.00 98.31 104 HIS A O 1
ATOM 814 N N . GLU A 1 105 ? 6.248 -4.421 -4.801 1.00 98.12 105 GLU A N 1
ATOM 815 C CA . GLU A 1 105 ? 6.155 -4.481 -3.339 1.00 98.12 105 GLU A CA 1
ATOM 816 C C . GLU A 1 105 ? 5.015 -3.603 -2.810 1.00 98.12 105 GLU A C 1
ATOM 818 O O . GLU A 1 105 ? 4.240 -4.038 -1.957 1.00 98.12 105 GLU A O 1
ATOM 823 N N . THR A 1 106 ? 4.884 -2.380 -3.334 1.00 97.38 106 THR A N 1
ATOM 824 C CA . THR A 1 106 ? 3.798 -1.461 -2.960 1.00 97.38 106 THR A CA 1
ATOM 825 C C . THR A 1 106 ? 2.435 -2.047 -3.329 1.00 97.38 106 THR A C 1
ATOM 827 O O . THR A 1 106 ? 1.522 -2.040 -2.504 1.00 97.38 106 THR A O 1
ATOM 830 N N . LEU A 1 107 ? 2.303 -2.609 -4.534 1.00 97.56 107 LEU A N 1
ATOM 831 C CA . LEU A 1 107 ? 1.067 -3.220 -5.019 1.00 97.56 107 LEU A CA 1
ATOM 832 C C . LEU A 1 107 ? 0.658 -4.414 -4.153 1.00 97.56 107 LEU A C 1
ATOM 834 O O . LEU A 1 107 ? -0.494 -4.503 -3.737 1.00 97.56 107 LEU A O 1
ATOM 838 N N . LEU A 1 108 ? 1.600 -5.300 -3.826 1.00 97.81 108 LEU A N 1
ATOM 839 C CA . LEU A 1 108 ? 1.336 -6.466 -2.983 1.00 97.81 108 LEU A CA 1
ATOM 840 C C . LEU A 1 108 ? 0.921 -6.070 -1.563 1.00 97.81 108 LEU A C 1
ATOM 842 O O . LEU A 1 108 ? -0.057 -6.615 -1.050 1.00 97.81 108 LEU A O 1
ATOM 846 N N . ARG A 1 109 ? 1.605 -5.093 -0.948 1.00 95.94 109 ARG A N 1
ATOM 847 C CA . ARG A 1 109 ? 1.208 -4.545 0.362 1.00 95.94 109 ARG A CA 1
ATOM 848 C C . ARG A 1 109 ? -0.199 -3.951 0.300 1.00 95.94 109 ARG A C 1
ATOM 850 O O . ARG A 1 109 ? -1.013 -4.224 1.177 1.00 95.94 109 ARG A O 1
ATOM 857 N N . HIS A 1 110 ? -0.520 -3.200 -0.754 1.00 94.31 110 HIS A N 1
ATOM 858 C CA . HIS A 1 110 ? -1.850 -2.617 -0.904 1.00 94.31 110 HIS A CA 1
ATOM 859 C C . HIS A 1 110 ? -2.938 -3.684 -1.096 1.00 94.31 110 HIS A C 1
ATOM 861 O O . HIS A 1 110 ? -3.988 -3.604 -0.465 1.00 94.31 110 HIS A O 1
ATOM 867 N N . VAL A 1 111 ? -2.670 -4.736 -1.878 1.00 94.62 111 VAL A N 1
ATOM 868 C CA . VAL A 1 111 ? -3.576 -5.889 -2.008 1.00 94.62 111 VAL A CA 1
ATOM 869 C C . VAL A 1 111 ? -3.817 -6.548 -0.649 1.00 94.62 111 VAL A C 1
ATOM 871 O O . VAL A 1 111 ? -4.959 -6.863 -0.325 1.00 94.62 111 VAL A O 1
ATOM 874 N N . GLN A 1 112 ? -2.779 -6.737 0.168 1.00 94.62 112 GLN A N 1
ATOM 875 C CA . GLN A 1 112 ? -2.929 -7.298 1.516 1.00 94.62 112 GLN A CA 1
ATOM 876 C C . GLN A 1 112 ? -3.809 -6.414 2.405 1.00 94.62 112 GLN A C 1
ATOM 878 O O . GLN A 1 112 ? -4.740 -6.918 3.025 1.00 94.62 112 GLN A O 1
ATOM 883 N N . VAL A 1 113 ? -3.571 -5.102 2.404 1.00 93.94 113 VAL A N 1
ATOM 884 C CA . VAL A 1 113 ? -4.372 -4.131 3.161 1.00 93.94 113 VAL A CA 1
ATOM 885 C C . VAL A 1 113 ? -5.826 -4.093 2.670 1.00 93.94 113 VAL A C 1
ATOM 887 O O . VAL A 1 113 ? -6.746 -4.041 3.479 1.00 93.94 113 VAL A O 1
ATOM 890 N N . SER A 1 114 ? -6.064 -4.193 1.359 1.00 90.62 114 SER A N 1
ATOM 891 C CA . SER A 1 114 ? -7.416 -4.186 0.776 1.00 90.62 114 SER A CA 1
ATOM 892 C C . SER A 1 114 ? -8.266 -5.403 1.154 1.00 90.62 114 SER A C 1
ATOM 894 O O . SER A 1 114 ? -9.491 -5.333 1.083 1.00 90.62 114 SER A O 1
ATOM 896 N N . LYS A 1 115 ? -7.619 -6.509 1.547 1.00 91.75 115 LYS A N 1
ATOM 897 C CA . LYS A 1 115 ? -8.272 -7.750 1.986 1.00 91.75 115 LYS A CA 1
ATOM 898 C C . LYS A 1 115 ? -8.666 -7.735 3.460 1.00 91.75 115 LYS A C 1
ATOM 900 O O . LYS A 1 115 ? -9.351 -8.659 3.887 1.00 91.75 115 LYS A O 1
ATOM 905 N N . LEU A 1 116 ? -8.207 -6.748 4.232 1.00 91.50 116 LEU A N 1
ATOM 906 C CA . LEU A 1 116 ? -8.62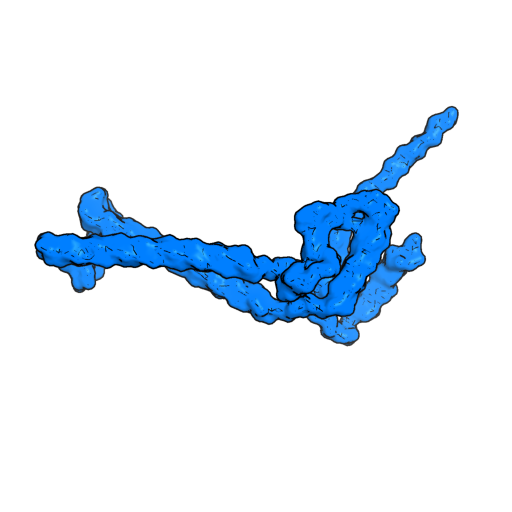1 -6.605 5.622 1.00 91.50 116 LEU A CA 1
ATOM 907 C C . LEU A 1 116 ? -10.130 -6.360 5.688 1.00 91.50 116 LEU A C 1
ATOM 909 O O . LEU A 1 116 ? -10.707 -5.694 4.824 1.00 91.50 116 LEU A O 1
ATOM 913 N N . GLU A 1 117 ? -10.763 -6.920 6.713 1.00 89.69 117 GLU A N 1
ATOM 914 C CA . GLU A 1 117 ? -12.196 -6.762 6.921 1.00 89.69 117 GLU A CA 1
ATOM 915 C C . GLU A 1 117 ? -12.526 -5.292 7.174 1.00 89.69 117 GLU A C 1
ATOM 917 O O . GLU A 1 117 ? -11.807 -4.589 7.889 1.00 89.69 117 GLU A O 1
ATOM 922 N N . ARG A 1 118 ? -13.623 -4.820 6.576 1.00 90.69 118 ARG A N 1
ATOM 923 C CA . ARG A 1 118 ? -14.136 -3.476 6.846 1.00 90.69 118 ARG A CA 1
ATOM 924 C C . ARG A 1 118 ? -14.511 -3.344 8.316 1.00 90.69 118 ARG A C 1
ATOM 926 O O . ARG A 1 118 ? -14.973 -4.304 8.934 1.00 90.69 118 ARG A O 1
ATOM 933 N N . ALA A 1 119 ? -14.357 -2.137 8.848 1.00 90.50 119 ALA A N 1
ATOM 934 C CA . ALA A 1 119 ? -14.841 -1.831 10.182 1.00 90.50 119 ALA A CA 1
ATOM 935 C C . ALA A 1 119 ? -16.353 -2.086 10.277 1.00 90.50 119 ALA A C 1
ATOM 937 O O . ALA A 1 119 ? -17.149 -1.601 9.473 1.00 90.50 119 ALA A O 1
ATOM 938 N N . ASN A 1 120 ? -16.742 -2.858 11.284 1.00 87.62 120 ASN A N 1
ATOM 939 C CA . ASN A 1 120 ? -18.132 -3.050 11.658 1.00 87.62 120 ASN A CA 1
ATOM 940 C C . ASN A 1 120 ? -18.662 -1.776 12.337 1.00 87.62 120 ASN A C 1
ATOM 942 O O . ASN A 1 120 ? -18.021 -1.242 13.245 1.00 87.62 120 ASN A O 1
ATOM 946 N N . GLY A 1 121 ? -19.862 -1.329 11.955 1.00 88.31 121 GLY A N 1
ATOM 947 C CA . GLY A 1 121 ? -20.501 -0.147 12.540 1.00 88.31 121 GLY A CA 1
ATOM 948 C C . GLY A 1 121 ? -20.701 -0.232 14.059 1.00 88.31 121 GLY A C 1
ATOM 949 O O . GLY A 1 121 ? -20.579 0.778 14.745 1.00 88.31 121 GLY A O 1
ATOM 950 N N . TYR A 1 122 ? -20.943 -1.426 14.612 1.00 88.31 122 TYR A N 1
ATOM 951 C CA . TYR A 1 122 ? -21.064 -1.609 16.063 1.00 88.31 122 TYR A CA 1
ATOM 952 C C . TYR A 1 122 ? -19.743 -1.323 16.792 1.00 88.31 122 TYR A C 1
ATOM 954 O O . TYR A 1 122 ? -19.733 -0.580 17.771 1.00 88.31 122 TYR A O 1
ATOM 962 N N . ASP A 1 123 ? -18.626 -1.873 16.308 1.00 88.88 123 ASP A N 1
ATOM 963 C CA . ASP A 1 123 ? -17.314 -1.659 16.930 1.00 88.88 123 ASP A CA 1
ATOM 964 C C . ASP A 1 123 ? -16.839 -0.211 16.771 1.00 88.88 123 ASP A C 1
ATOM 966 O O . ASP A 1 123 ? -16.287 0.370 17.707 1.00 88.88 123 ASP A O 1
ATOM 970 N N . LEU A 1 124 ? -17.122 0.400 15.617 1.00 90.94 124 LEU A N 1
ATOM 971 C CA . LEU A 1 124 ? -16.850 1.813 15.387 1.00 90.94 124 LEU A CA 1
ATOM 972 C C . LEU A 1 124 ? -17.649 2.709 16.338 1.00 90.94 124 LEU A C 1
ATOM 974 O O . LEU A 1 124 ? -17.086 3.635 16.915 1.00 90.94 124 LEU A O 1
ATOM 978 N N . ASN A 1 125 ? -18.936 2.429 16.547 1.00 89.44 125 ASN A N 1
ATOM 979 C CA . ASN A 1 125 ? -19.746 3.194 17.494 1.00 89.44 125 ASN A CA 1
ATOM 980 C C . ASN A 1 125 ? -19.262 3.008 18.934 1.00 89.44 125 ASN A C 1
ATOM 982 O O . ASN A 1 125 ? -19.186 3.983 19.673 1.00 89.44 125 ASN A O 1
ATOM 986 N N . MET A 1 126 ? -18.834 1.801 19.314 1.00 86.75 126 MET A N 1
ATOM 987 C CA . MET A 1 126 ? -18.229 1.574 20.628 1.00 86.75 126 MET A CA 1
ATOM 988 C C . MET A 1 126 ? -16.936 2.393 20.806 1.00 86.75 126 MET A C 1
ATOM 990 O O . MET A 1 126 ? -16.687 2.923 21.889 1.00 86.75 126 MET A O 1
ATOM 994 N N . LEU A 1 127 ? -16.120 2.530 19.752 1.00 87.56 127 LEU A N 1
ATOM 995 C CA . LEU A 1 127 ? -14.922 3.376 19.769 1.00 87.56 127 LEU A CA 1
ATOM 996 C C . LEU A 1 127 ? -15.272 4.868 19.826 1.00 87.56 127 LEU A C 1
ATOM 998 O O . LEU A 1 127 ? -14.645 5.603 20.583 1.00 87.56 127 LEU A O 1
ATOM 1002 N N . ARG A 1 128 ? -16.289 5.317 19.086 1.00 88.12 128 ARG A N 1
ATOM 1003 C CA . ARG A 1 128 ? -16.796 6.698 19.145 1.00 88.12 128 ARG A CA 1
ATOM 1004 C C . ARG A 1 128 ? -17.313 7.053 20.535 1.00 88.12 128 ARG A C 1
ATOM 1006 O O . ARG A 1 128 ? -16.942 8.094 21.066 1.00 88.12 128 ARG A O 1
ATOM 1013 N N . ASP A 1 129 ? -18.103 6.177 21.149 1.00 84.81 129 ASP A N 1
ATOM 1014 C CA . ASP A 1 129 ? -18.610 6.367 22.510 1.00 84.81 129 ASP A CA 1
ATOM 1015 C C . ASP A 1 129 ? -17.463 6.476 23.519 1.00 84.81 129 ASP A C 1
ATOM 1017 O O . ASP A 1 129 ? -17.498 7.314 24.421 1.00 84.81 129 ASP A O 1
ATOM 1021 N N . TRP A 1 130 ? -16.424 5.653 23.353 1.00 83.94 130 TRP A N 1
ATOM 1022 C CA . TRP A 1 130 ? -15.209 5.737 24.159 1.00 83.94 130 TRP A CA 1
ATOM 1023 C C . TRP A 1 130 ? -14.488 7.077 23.968 1.00 83.94 130 TRP A C 1
ATOM 1025 O O . TRP A 1 130 ? -14.178 7.747 24.953 1.00 83.94 130 TRP A O 1
ATOM 1035 N N . LEU A 1 131 ? -14.284 7.502 22.716 1.00 82.94 131 LEU A N 1
ATOM 1036 C CA . LEU A 1 131 ? -13.658 8.784 22.380 1.00 82.94 131 LEU A CA 1
ATOM 1037 C C . LEU A 1 131 ? -14.423 9.963 22.992 1.00 82.94 131 LEU A C 1
ATOM 1039 O O . LEU A 1 131 ? -13.807 10.851 23.576 1.00 82.94 131 LEU A O 1
ATOM 1043 N N . LEU A 1 132 ? -15.758 9.946 22.931 1.00 79.19 132 LEU A N 1
ATOM 1044 C CA . LEU A 1 132 ? -16.615 10.976 23.524 1.00 79.19 132 LEU A CA 1
ATOM 1045 C C . LEU A 1 132 ? -16.499 11.029 25.054 1.00 79.19 132 LEU A C 1
ATOM 1047 O O . LEU A 1 132 ? -16.429 12.117 25.617 1.00 79.19 132 LEU A O 1
ATOM 1051 N N . ARG A 1 133 ? -16.449 9.874 25.733 1.00 73.06 133 ARG A N 1
ATOM 1052 C CA . ARG A 1 133 ? -16.306 9.805 27.202 1.00 73.06 133 ARG A CA 1
ATOM 1053 C C . ARG A 1 133 ? -14.922 10.238 27.678 1.00 73.06 133 ARG A C 1
ATOM 1055 O O . ARG A 1 133 ? -14.807 10.877 28.719 1.00 73.06 133 ARG A O 1
ATOM 1062 N N . CYS A 1 134 ? -13.877 9.895 26.928 1.00 66.31 134 CYS A N 1
ATOM 1063 C CA . CYS A 1 134 ? -12.514 10.338 27.209 1.00 66.31 134 CYS A CA 1
ATOM 1064 C C . CYS A 1 134 ? -12.322 11.834 26.926 1.00 66.31 134 CYS A C 1
ATOM 1066 O O . CYS A 1 134 ? -11.566 12.500 27.629 1.00 66.31 134 CYS A O 1
ATOM 1068 N N . ASN A 1 135 ? -13.040 12.403 25.962 1.00 63.81 135 ASN A N 1
ATOM 1069 C CA . ASN A 1 135 ? -12.990 13.831 25.651 1.00 63.81 135 ASN A CA 1
ATOM 1070 C C . ASN A 1 135 ? -13.781 14.711 26.629 1.00 63.81 135 ASN A C 1
ATOM 1072 O O . ASN A 1 135 ? -14.371 15.698 26.203 1.00 63.81 135 ASN A O 1
ATOM 1076 N N . GLY A 1 136 ? -13.753 14.407 27.933 1.00 55.03 136 GLY A N 1
ATOM 1077 C CA . GLY A 1 136 ? -14.448 15.163 28.985 1.00 55.03 136 GLY A CA 1
ATOM 1078 C C . GLY A 1 136 ? -14.267 16.689 28.918 1.00 55.03 136 GLY A C 1
ATOM 1079 O O . GLY A 1 136 ? -15.183 17.401 29.316 1.00 55.03 136 GLY A O 1
ATOM 1080 N N . ASP A 1 137 ? -13.166 17.167 28.319 1.00 50.91 137 ASP A N 1
ATOM 1081 C CA . ASP A 1 137 ? -12.866 18.591 28.105 1.00 50.91 137 ASP A CA 1
ATOM 1082 C C . ASP A 1 137 ? -12.605 18.976 26.627 1.00 50.91 137 ASP A C 1
ATOM 1084 O O . ASP A 1 137 ? -12.296 20.132 26.340 1.00 50.91 137 ASP A O 1
ATOM 1088 N N . GLY A 1 138 ? -12.752 18.033 25.684 1.00 57.81 138 GLY A N 1
ATOM 1089 C CA . GLY A 1 138 ? -12.350 18.183 24.280 1.00 57.81 138 GLY A CA 1
ATOM 1090 C C . GLY A 1 138 ? -10.826 18.256 24.114 1.00 57.81 138 GLY A C 1
ATOM 1091 O O . GLY A 1 138 ? -10.152 18.904 24.900 1.00 57.81 138 GLY A O 1
ATOM 1092 N N . ILE A 1 139 ? -10.282 17.530 23.132 1.00 55.38 139 ILE A N 1
ATOM 1093 C CA . ILE A 1 139 ? -9.099 17.876 22.305 1.00 55.38 139 ILE A CA 1
ATOM 1094 C C . ILE A 1 139 ? -8.500 16.641 21.602 1.00 55.38 139 ILE A C 1
ATOM 1096 O O . ILE A 1 139 ? -7.645 16.773 20.727 1.00 55.38 139 ILE A O 1
ATOM 1100 N N . PHE A 1 140 ? -8.967 15.416 21.883 1.00 68.44 140 PHE A N 1
ATOM 1101 C CA . PHE A 1 140 ? -8.311 14.236 21.322 1.00 68.44 140 PHE A CA 1
ATOM 1102 C C . PHE A 1 140 ? -9.237 13.163 20.733 1.00 68.44 140 PHE A C 1
ATOM 1104 O O . PHE A 1 140 ? -10.019 12.551 21.458 1.00 68.44 140 PHE A O 1
ATOM 1111 N N . PRO A 1 141 ? -9.072 12.782 19.459 1.00 71.69 141 PRO A N 1
ATOM 1112 C CA . PRO A 1 141 ? -8.353 13.467 18.383 1.00 71.69 141 PRO A CA 1
ATOM 1113 C C . PRO A 1 141 ? -9.150 14.676 17.861 1.00 71.69 141 PRO A C 1
ATOM 1115 O O . PRO A 1 141 ? -10.376 14.685 17.924 1.00 71.69 141 PRO A O 1
ATOM 1118 N N . GLU A 1 142 ? -8.451 15.687 17.340 1.00 76.69 142 GLU A N 1
ATOM 1119 C CA . GLU A 1 142 ? -9.028 16.927 16.798 1.00 76.69 142 GLU A CA 1
ATOM 1120 C C . GLU A 1 142 ? -8.635 17.161 15.332 1.00 76.69 142 GLU A C 1
ATOM 1122 O O . GLU A 1 142 ? -7.653 16.618 14.819 1.00 76.69 142 GLU A O 1
ATOM 1127 N N . GLY A 1 143 ? -9.405 18.010 14.646 1.00 84.62 143 GLY A N 1
ATOM 1128 C CA . GLY A 1 143 ? -9.110 18.449 13.285 1.00 84.62 143 GLY A CA 1
ATOM 1129 C C . GLY A 1 143 ? -9.014 17.289 12.293 1.00 84.62 143 GLY A C 1
ATOM 1130 O O . GLY A 1 143 ? -9.866 16.407 12.263 1.00 84.62 143 GLY A O 1
ATOM 1131 N N . ILE A 1 144 ? -7.960 17.283 11.469 1.00 87.25 144 ILE A N 1
ATOM 1132 C CA . ILE A 1 144 ? -7.761 16.243 10.447 1.00 87.25 144 ILE A CA 1
ATOM 1133 C C . ILE A 1 144 ? -7.637 14.845 11.060 1.00 87.25 144 ILE A C 1
ATOM 1135 O O . ILE A 1 144 ? -7.993 13.862 10.415 1.00 87.25 144 ILE A O 1
ATOM 1139 N N . GLU A 1 145 ? -7.138 14.761 12.293 1.00 87.81 145 GLU A N 1
ATOM 1140 C CA . GLU A 1 145 ? -6.934 13.486 12.954 1.00 87.81 145 GLU A CA 1
ATOM 1141 C C . GLU A 1 145 ? -8.270 12.894 13.378 1.00 87.81 145 GLU A C 1
ATOM 1143 O O . GLU A 1 145 ? -8.402 11.695 13.245 1.00 87.81 145 GLU A O 1
ATOM 1148 N N . ALA A 1 146 ? -9.277 13.692 13.759 1.00 87.50 146 ALA A N 1
ATOM 1149 C CA . ALA A 1 146 ? -10.602 13.209 14.172 1.00 87.50 146 ALA A CA 1
ATOM 1150 C C . ALA A 1 146 ? -11.406 12.521 13.053 1.00 87.50 146 ALA A C 1
ATOM 1152 O O . ALA A 1 146 ? -12.209 11.623 13.322 1.00 87.50 146 ALA A O 1
ATOM 1153 N N . ARG A 1 147 ? -11.156 12.913 11.797 1.00 89.81 147 ARG A N 1
ATOM 1154 C CA . ARG A 1 147 ? -11.920 12.506 10.607 1.00 89.81 147 ARG A CA 1
ATOM 1155 C C . ARG A 1 147 ? -12.231 11.013 10.490 1.00 89.81 147 ARG A C 1
ATOM 1157 O O . ARG A 1 147 ? -13.382 10.696 10.209 1.00 89.81 147 ARG A O 1
ATOM 1164 N N . PRO A 1 148 ? -11.291 10.074 10.723 1.00 91.06 148 PRO A N 1
ATOM 1165 C CA . PRO A 1 148 ? -11.576 8.649 10.588 1.00 91.06 148 PRO A CA 1
ATOM 1166 C C . PRO A 1 148 ? -12.698 8.162 11.506 1.00 91.06 148 PRO A C 1
ATOM 1168 O O . PRO A 1 148 ? -13.288 7.124 11.238 1.00 91.06 148 PRO A O 1
ATOM 1171 N N . TRP A 1 149 ? -12.983 8.872 12.598 1.00 88.69 149 TRP A N 1
ATOM 1172 C CA . TRP A 1 149 ? -13.993 8.483 13.581 1.00 88.69 149 TRP A CA 1
ATOM 1173 C C . TRP A 1 149 ? -15.243 9.365 13.532 1.00 88.69 149 TRP A C 1
ATOM 1175 O O . TRP A 1 149 ? -16.209 9.081 14.242 1.00 88.69 149 TRP A O 1
ATOM 1185 N N . GLU A 1 150 ? -15.274 10.390 12.679 1.00 85.75 150 GLU A N 1
ATOM 1186 C CA . GLU A 1 150 ? -16.461 11.211 12.438 1.00 85.75 150 GLU A CA 1
ATOM 1187 C C . GLU A 1 150 ? -17.554 10.404 11.729 1.00 85.75 150 GLU A C 1
ATOM 1189 O O . GLU A 1 150 ? -17.302 9.345 11.146 1.00 85.75 150 GLU A O 1
ATOM 1194 N N . ASN A 1 151 ? -18.803 10.869 11.808 1.00 85.25 151 ASN A N 1
ATOM 1195 C CA . ASN A 1 151 ? -19.931 10.212 11.151 1.00 85.25 151 ASN A CA 1
ATOM 1196 C C . ASN A 1 151 ? -19.998 10.574 9.657 1.00 85.25 151 ASN A C 1
ATOM 1198 O O . ASN A 1 151 ? -20.956 11.194 9.206 1.00 85.25 151 ASN A O 1
ATOM 1202 N N . ASP A 1 152 ? -18.953 10.194 8.925 1.00 89.25 152 ASP A N 1
ATOM 1203 C CA . ASP A 1 152 ? -18.806 10.357 7.480 1.00 89.25 152 ASP A CA 1
ATOM 1204 C C . ASP A 1 152 ? -18.751 8.976 6.806 1.00 89.25 152 ASP A C 1
ATOM 1206 O O . ASP A 1 152 ? -18.080 8.068 7.305 1.00 89.25 152 ASP A O 1
ATOM 1210 N N . GLU A 1 153 ? -19.509 8.779 5.725 1.00 88.12 153 GLU A N 1
ATOM 1211 C CA . GLU A 1 153 ? -19.609 7.478 5.046 1.00 88.12 153 GLU A CA 1
ATOM 1212 C C . GLU A 1 153 ? -18.322 7.118 4.289 1.00 88.12 153 GLU A C 1
ATOM 1214 O O . GLU A 1 153 ? -17.886 5.966 4.341 1.00 88.12 153 GLU A O 1
ATOM 1219 N N . GLU A 1 154 ? -17.667 8.089 3.645 1.00 88.19 154 GLU A N 1
ATOM 1220 C CA . GLU A 1 154 ? -16.428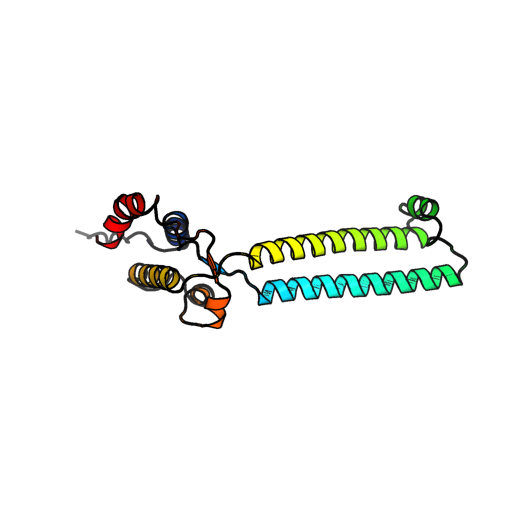 7.854 2.894 1.00 88.19 154 GLU A CA 1
ATOM 1221 C C . GLU A 1 154 ? -15.281 7.462 3.833 1.00 88.19 154 GLU A C 1
ATOM 1223 O O . GLU A 1 154 ? -14.505 6.545 3.540 1.00 88.19 154 GLU A O 1
ATOM 1228 N N . GLU A 1 155 ? -15.185 8.122 4.992 1.00 90.81 155 GLU A N 1
ATOM 1229 C CA . GLU A 1 155 ? -14.201 7.780 6.017 1.00 90.81 155 GLU A CA 1
ATOM 1230 C C . GLU A 1 155 ? -14.447 6.374 6.574 1.00 90.81 155 GLU A C 1
ATOM 1232 O O . GLU A 1 155 ? -13.501 5.591 6.695 1.00 90.81 155 GLU A O 1
ATOM 1237 N N . GLN A 1 156 ? -15.711 6.021 6.834 1.00 90.75 156 GLN A N 1
ATOM 1238 C CA . GLN A 1 156 ? -16.113 4.708 7.349 1.00 90.75 156 GLN A CA 1
ATOM 1239 C C . GLN A 1 156 ? -15.804 3.564 6.388 1.00 90.75 156 GLN A C 1
ATOM 1241 O O . GLN A 1 156 ? -15.306 2.517 6.811 1.00 90.75 156 GLN A O 1
ATOM 1246 N N . GLU A 1 157 ? -16.063 3.747 5.093 1.00 90.94 157 GLU A N 1
ATOM 1247 C CA . GLU A 1 157 ? -15.770 2.729 4.080 1.00 90.94 157 GLU A CA 1
ATOM 1248 C C . GLU A 1 157 ? -14.274 2.421 3.944 1.00 90.94 157 GLU A C 1
ATOM 1250 O O . GLU A 1 157 ? -13.892 1.348 3.452 1.00 90.94 157 GLU A O 1
ATOM 1255 N N . ASP A 1 158 ? -13.431 3.365 4.363 1.00 94.81 158 ASP A N 1
ATOM 1256 C CA . ASP A 1 158 ? -11.979 3.275 4.323 1.00 94.81 158 ASP A CA 1
ATOM 1257 C C . ASP A 1 158 ? -11.358 2.818 5.653 1.00 94.81 158 ASP A C 1
ATOM 1259 O O . ASP A 1 158 ? -10.130 2.753 5.771 1.00 94.81 158 ASP A O 1
ATOM 1263 N N . LEU A 1 159 ? -12.178 2.459 6.645 1.00 94.94 159 LEU A N 1
ATOM 1264 C CA . LEU A 1 159 ? -11.725 1.823 7.877 1.00 94.94 159 LEU A CA 1
ATOM 1265 C C . LEU A 1 159 ? -11.692 0.300 7.753 1.00 94.94 159 LEU A C 1
ATOM 1267 O O . LEU A 1 159 ? -12.604 -0.340 7.221 1.00 94.94 159 LEU A O 1
ATOM 1271 N N . VAL A 1 160 ? -10.654 -0.291 8.334 1.00 93.94 160 VAL A N 1
ATOM 1272 C CA . VAL A 1 160 ? -10.471 -1.739 8.443 1.00 93.94 160 VAL A CA 1
ATOM 1273 C C . VAL A 1 160 ? -10.244 -2.155 9.889 1.00 93.94 160 VAL A C 1
ATOM 1275 O O . VAL A 1 160 ? -9.678 -1.395 10.678 1.00 93.94 160 VAL A O 1
ATOM 1278 N N . ALA A 1 161 ? -10.663 -3.372 10.226 1.00 91.44 161 ALA A N 1
ATOM 1279 C CA . ALA A 1 161 ? -10.426 -3.991 11.523 1.00 91.44 161 ALA A CA 1
ATOM 1280 C C . ALA A 1 161 ? -9.244 -4.970 11.443 1.00 91.44 161 ALA A C 1
ATOM 1282 O O . ALA A 1 161 ? -9.220 -5.865 10.597 1.00 91.44 161 ALA A O 1
ATOM 1283 N N . LEU A 1 162 ? -8.261 -4.825 12.339 1.00 86.62 162 LEU A N 1
ATOM 1284 C CA . LEU A 1 162 ? -7.139 -5.775 12.447 1.00 86.62 162 LEU A CA 1
ATOM 1285 C C . LEU A 1 162 ? -7.490 -7.034 13.246 1.00 86.62 162 LEU A C 1
ATOM 1287 O O . LEU A 1 162 ? -6.807 -8.049 13.129 1.00 86.62 162 LEU A O 1
ATOM 1291 N N . SER A 1 163 ? -8.534 -6.973 14.071 1.00 75.75 163 SER A N 1
ATOM 1292 C CA . SER A 1 163 ? -9.067 -8.124 14.790 1.00 75.75 163 SER A CA 1
ATOM 1293 C C . SER A 1 163 ? -10.586 -8.113 14.703 1.00 75.75 163 SER A C 1
ATOM 1295 O O . SER A 1 163 ? -11.232 -7.153 15.122 1.00 75.75 163 SER A O 1
ATOM 1297 N N . SER A 1 164 ? -11.165 -9.180 14.157 1.00 64.88 164 SER A N 1
ATOM 1298 C CA . SER A 1 164 ? -12.599 -9.414 14.277 1.00 64.88 164 SER A CA 1
ATOM 1299 C C . SER A 1 164 ? -12.897 -10.041 15.637 1.00 64.88 164 SER A C 1
ATOM 1301 O O . SER A 1 164 ? -12.063 -10.739 16.229 1.00 64.88 164 SER A O 1
ATOM 1303 N N . ARG A 1 165 ? -14.084 -9.762 16.185 1.00 63.06 165 ARG A N 1
ATOM 1304 C CA . ARG A 1 165 ? -14.540 -10.412 17.416 1.00 63.06 165 ARG A CA 1
ATOM 1305 C C . ARG A 1 165 ? -14.757 -11.895 17.140 1.00 63.06 165 ARG A C 1
ATOM 1307 O O . ARG A 1 165 ? -15.815 -12.295 16.667 1.00 63.06 165 ARG A O 1
ATOM 1314 N N . ASN A 1 166 ? -13.777 -12.721 17.485 1.00 55.38 166 ASN A N 1
ATOM 1315 C CA . ASN A 1 166 ? -14.032 -14.139 17.678 1.00 55.38 166 ASN A CA 1
ATOM 1316 C C . ASN A 1 166 ? -14.681 -14.296 19.065 1.00 55.38 166 ASN A C 1
ATOM 1318 O O . ASN A 1 166 ? -14.072 -13.953 20.079 1.00 55.38 166 ASN A O 1
ATOM 1322 N N . HIS A 1 167 ? -15.948 -14.709 19.098 1.00 48.50 167 HIS A N 1
ATOM 1323 C CA . HIS A 1 167 ? -16.872 -14.494 20.222 1.00 48.50 167 HIS A CA 1
ATOM 1324 C C . HIS A 1 167 ? -16.495 -15.168 21.564 1.00 48.50 167 HIS A C 1
ATOM 1326 O O . HIS A 1 167 ? -17.057 -14.792 22.592 1.00 48.50 167 HIS A O 1
ATOM 1332 N N . ASP A 1 168 ? -15.533 -16.097 21.605 1.00 47.66 168 ASP A N 1
ATOM 1333 C CA . ASP A 1 168 ? -15.455 -17.051 22.725 1.00 47.66 168 ASP A CA 1
ATOM 1334 C C . ASP A 1 168 ? -14.342 -16.831 23.767 1.00 47.66 168 ASP A C 1
ATOM 1336 O O . ASP A 1 168 ? -14.442 -17.369 24.867 1.00 47.66 168 ASP A O 1
ATOM 1340 N N . VAL A 1 169 ? -13.292 -16.040 23.504 1.00 47.97 169 VAL A N 1
ATOM 1341 C CA . VAL A 1 169 ? -12.100 -16.033 24.396 1.00 47.97 169 VAL A CA 1
ATOM 1342 C C . VAL A 1 169 ? -11.906 -14.725 25.173 1.00 47.97 169 VAL A C 1
ATOM 1344 O O . VAL A 1 169 ? -11.391 -14.734 26.291 1.00 47.97 169 VAL A O 1
ATOM 1347 N N . CYS A 1 170 ? -12.359 -13.589 24.642 1.00 50.84 170 CYS A N 1
ATOM 1348 C CA . CYS A 1 170 ? -11.975 -12.276 25.181 1.00 50.84 170 CYS A CA 1
ATOM 1349 C C . CYS A 1 170 ? -13.042 -11.579 26.035 1.00 50.84 170 CYS A C 1
ATOM 1351 O O . CYS A 1 170 ? -12.721 -10.623 26.742 1.00 50.84 170 CYS A O 1
ATOM 1353 N N . THR A 1 171 ? -14.286 -12.066 26.036 1.00 50.62 171 THR A N 1
ATOM 1354 C CA . THR A 1 171 ? -15.399 -11.473 26.800 1.00 50.62 171 THR A CA 1
ATOM 1355 C C . THR A 1 171 ? -15.086 -11.406 28.295 1.00 50.62 171 THR A C 1
ATOM 1357 O O . THR A 1 171 ? -15.405 -10.420 28.955 1.00 50.62 171 THR A O 1
ATOM 1360 N N . LYS A 1 172 ? -14.377 -12.414 28.820 1.00 49.81 172 LYS A N 1
ATOM 1361 C CA . LYS A 1 172 ? -13.986 -12.485 30.231 1.00 49.81 172 LYS A CA 1
ATOM 1362 C C . LYS A 1 172 ? -12.929 -11.439 30.609 1.00 49.81 172 LYS A C 1
ATOM 1364 O O . LYS A 1 172 ? -13.061 -10.795 31.640 1.00 49.81 172 LYS A O 1
ATOM 1369 N N . TRP A 1 173 ? -11.925 -11.207 29.762 1.00 55.16 173 TRP A N 1
ATOM 1370 C CA . TRP A 1 173 ? -10.856 -10.245 30.062 1.00 55.16 173 TRP A CA 1
ATOM 1371 C C . TRP A 1 173 ? -11.326 -8.789 29.931 1.00 55.16 173 TRP A C 1
ATOM 1373 O O . TRP A 1 173 ? -11.035 -7.966 30.798 1.00 55.16 173 TRP A O 1
ATOM 1383 N N . VAL A 1 174 ? -12.120 -8.480 28.896 1.00 54.31 174 VAL A N 1
ATOM 1384 C CA . VAL A 1 174 ? -12.740 -7.151 28.727 1.00 54.31 174 VAL A CA 1
ATOM 1385 C C . VAL A 1 174 ? -13.667 -6.843 29.911 1.00 54.31 174 VAL A C 1
ATOM 1387 O O . VAL A 1 174 ? -13.609 -5.743 30.462 1.00 54.31 174 VAL A O 1
ATOM 1390 N N . ALA A 1 175 ? -14.453 -7.825 30.363 1.00 58.31 175 ALA A N 1
ATOM 1391 C CA . ALA A 1 175 ? -15.309 -7.688 31.540 1.00 58.31 175 ALA A CA 1
ATOM 1392 C C . ALA A 1 175 ? -14.528 -7.518 32.858 1.00 58.31 175 ALA A C 1
ATOM 1394 O O . ALA A 1 175 ? -14.980 -6.798 33.741 1.00 58.31 175 ALA A O 1
ATOM 1395 N N . GLU A 1 176 ? -13.357 -8.143 33.004 1.00 56.84 176 GLU A N 1
ATOM 1396 C CA . GLU A 1 176 ? -12.563 -8.081 34.241 1.00 56.84 176 GLU A CA 1
ATOM 1397 C C . GLU A 1 176 ? -11.653 -6.843 34.338 1.00 56.84 176 GLU A C 1
ATOM 1399 O O . GLU A 1 176 ? -11.322 -6.417 35.445 1.00 56.84 176 GLU A O 1
ATOM 1404 N N . LYS A 1 177 ? -11.209 -6.271 33.209 1.00 56.25 177 LYS A N 1
ATOM 1405 C CA . LYS A 1 177 ? -10.168 -5.220 33.190 1.00 56.25 177 LYS A CA 1
ATOM 1406 C C . LYS A 1 177 ? -10.603 -3.890 32.583 1.00 56.25 177 LYS A C 1
ATOM 1408 O 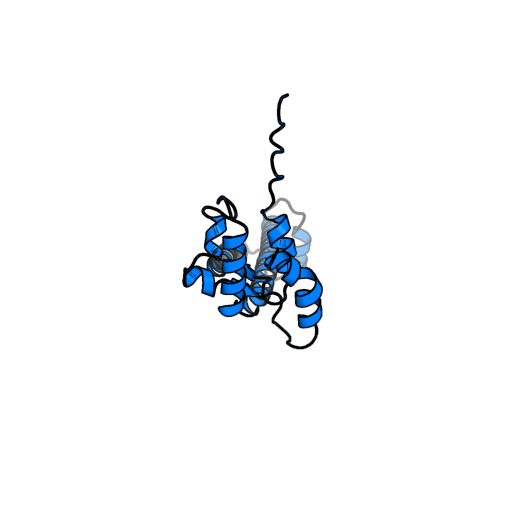O . LYS A 1 177 ? -10.084 -2.860 33.000 1.00 56.25 177 LYS A O 1
ATOM 1413 N N . VAL A 1 178 ? -11.512 -3.905 31.608 1.00 57.50 178 VAL A N 1
ATOM 1414 C CA . VAL A 1 178 ? -11.906 -2.706 30.843 1.00 57.50 178 VAL A CA 1
ATOM 1415 C C . VAL A 1 178 ? -13.248 -2.166 31.324 1.00 57.50 178 VAL A C 1
ATOM 1417 O O . VAL A 1 178 ? -13.396 -0.962 31.492 1.00 57.50 178 VAL A O 1
ATOM 1420 N N . VAL A 1 179 ? -14.205 -3.053 31.613 1.00 59.06 179 VAL A N 1
ATOM 1421 C CA . VAL A 1 179 ? -15.520 -2.686 32.157 1.00 59.06 179 VAL A CA 1
ATOM 1422 C C . VAL A 1 179 ? -15.407 -1.877 33.459 1.00 59.06 179 VAL A C 1
ATOM 1424 O O . VAL A 1 179 ? -15.988 -0.801 33.490 1.00 59.06 179 VAL A O 1
ATOM 1427 N N . PRO A 1 180 ? -14.621 -2.263 34.483 1.00 61.44 180 PRO A N 1
ATOM 1428 C CA . PRO A 1 180 ? -14.492 -1.453 35.700 1.00 61.44 180 PRO A CA 1
ATOM 1429 C C . PRO A 1 180 ? -13.993 -0.026 35.433 1.00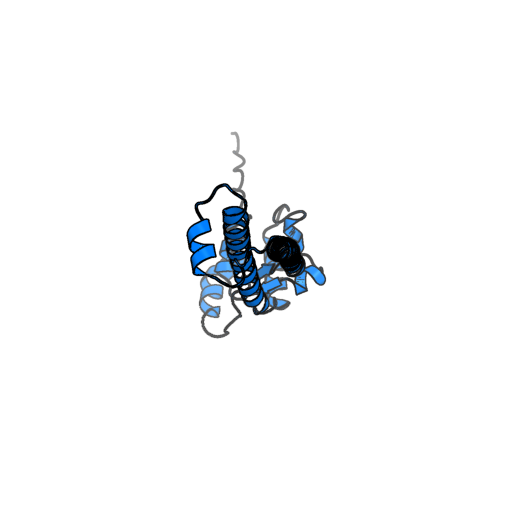 61.44 180 PRO A C 1
ATOM 1431 O O . PRO A 1 180 ? -14.465 0.914 36.045 1.00 61.44 180 PRO A O 1
ATOM 1434 N N . TRP A 1 181 ? -13.106 0.153 34.451 1.00 54.69 181 TRP A N 1
ATOM 1435 C CA . TRP A 1 181 ? -12.591 1.467 34.057 1.00 54.69 181 TRP A CA 1
ATOM 1436 C C . TRP A 1 181 ? -13.590 2.295 33.219 1.00 54.69 181 TRP A C 1
ATOM 1438 O O . TRP A 1 181 ? -13.456 3.508 33.133 1.00 54.69 181 TRP A O 1
ATOM 1448 N N . LEU A 1 182 ? -14.590 1.660 32.597 1.00 52.59 182 LEU A N 1
ATOM 1449 C CA . LEU A 1 182 ? -15.655 2.335 31.838 1.00 52.59 182 LEU A CA 1
ATOM 1450 C C . LEU A 1 182 ? -16.820 2.827 32.716 1.00 52.59 182 LEU A C 1
ATOM 1452 O O . LEU A 1 182 ? -17.648 3.600 32.223 1.00 52.59 182 LEU A O 1
ATOM 1456 N N . TYR A 1 183 ? -16.920 2.335 33.957 1.00 51.38 183 TYR A N 1
ATOM 1457 C CA . TYR A 1 183 ? -18.021 2.606 34.890 1.00 51.38 183 TYR A CA 1
ATOM 1458 C C . TYR A 1 183 ? -17.578 3.278 36.211 1.00 51.38 183 TYR A C 1
ATOM 1460 O O . TYR A 1 183 ? -18.450 3.541 37.038 1.00 51.38 183 TYR A O 1
ATOM 1468 N N . ASP A 1 184 ? -16.284 3.584 36.382 1.00 39.97 184 ASP A N 1
ATOM 1469 C CA . ASP A 1 184 ? -15.695 4.375 37.486 1.00 39.97 184 ASP A CA 1
ATOM 1470 C C . ASP A 1 184 ? -15.178 5.734 36.979 1.00 39.97 184 ASP A C 1
ATOM 1472 O O . ASP A 1 184 ? -15.286 6.732 37.732 1.00 39.97 184 ASP A O 1
#

pLDDT: mean 78.66, std 17.34, range [35.88, 98.5]

InterPro domains:
  IPR046529 Domain of unknown function DUF6594 [PF20237] (14-182)

Secondary structure (DSSP, 8-state):
------------SHHHHHHHHHHSTT--EEE--HHHHHHHHHHHHHHHHHHHHHHHHHHHHHHHTT--TTT-HHHHHHHTT-SSHHHHHHHHHHHHHHHHHHHHHHHHHHHHHHTSEEPPHHHHHHHHHHHHHHTTTS-SS-GGGTGGGSS-HHHHHTEEESS---TTTSHHHHHHHTHHHHH-